Protein AF-A0A258IWK6-F1 (afdb_monomer)

Foldseek 3Di:
DDDDDDDDDDDDDDPPPPDDDPPVVVVVLVCLQPDQLLVQLVQLCPDPLLVVLLVVLCVVLVFDSLLLSLLLSVLQRNQDACDLVNSVVLCVQCVCLCVPPLVVLVVLLVQLCPDDPPPDDPVSVVVSVVSVVSNVVSSSVSSVSSSVSSVPDPDHHDPDQSLVRSLNSNQSSSCVSRVHGDDPSNSVSSVVSSPSSDDPVSDDPDDPDDPDPDDPDDD

Structure (mmCIF, N/CA/C/O backbone):
data_AF-A0A258IWK6-F1
#
_entry.id   AF-A0A258IWK6-F1
#
loop_
_atom_site.group_PDB
_atom_site.id
_atom_site.type_symbol
_atom_site.label_atom_id
_atom_site.label_alt_id
_atom_site.label_comp_id
_atom_site.label_asym_id
_atom_site.label_entity_id
_atom_site.label_seq_id
_atom_site.pdbx_PDB_ins_code
_atom_site.Cartn_x
_atom_site.Cartn_y
_atom_site.Cartn_z
_atom_site.occupancy
_atom_site.B_iso_or_equiv
_atom_site.auth_seq_id
_atom_site.auth_comp_id
_atom_site.auth_asym_id
_atom_site.auth_atom_id
_atom_site.pdbx_PDB_model_num
ATOM 1 N N . MET A 1 1 ? -6.293 -49.452 63.441 1.00 37.41 1 MET A N 1
ATOM 2 C CA . MET A 1 1 ? -5.459 -48.693 62.481 1.00 37.41 1 MET A CA 1
ATOM 3 C C . MET A 1 1 ? -5.580 -49.404 61.133 1.00 37.41 1 MET A C 1
ATOM 5 O O . MET A 1 1 ? -5.479 -50.625 61.144 1.00 37.41 1 MET A O 1
ATOM 9 N N . PRO A 1 2 ? -5.986 -48.706 60.057 1.00 45.53 2 PRO A N 1
ATOM 10 C CA . PRO A 1 2 ? -6.929 -49.190 59.031 1.00 45.53 2 PRO A CA 1
ATOM 11 C C . PRO A 1 2 ? -6.222 -49.933 57.879 1.00 45.53 2 PRO A C 1
ATOM 13 O O . PRO A 1 2 ? -5.057 -49.673 57.617 1.00 45.53 2 PRO A O 1
ATOM 16 N N . CYS A 1 3 ? -6.789 -51.001 57.305 1.00 32.44 3 CYS A N 1
ATOM 17 C CA . CYS A 1 3 ? -7.945 -51.113 56.390 1.00 32.44 3 CYS A CA 1
ATOM 18 C C . CYS A 1 3 ? -7.519 -50.957 54.911 1.00 32.44 3 CYS A C 1
ATOM 20 O O . CYS A 1 3 ? -7.221 -49.861 54.446 1.00 32.44 3 CYS A O 1
ATOM 22 N N . SER A 1 4 ? -7.439 -52.105 54.222 1.00 44.09 4 SER A N 1
ATOM 23 C CA . SER A 1 4 ? -7.062 -52.262 52.812 1.00 44.09 4 SER A CA 1
ATOM 24 C C . SER A 1 4 ? -8.206 -51.916 51.865 1.00 44.09 4 SER A C 1
ATOM 26 O O . SER A 1 4 ? -9.379 -52.128 52.160 1.00 44.09 4 SER A O 1
ATOM 28 N N . MET A 1 5 ? -7.800 -51.406 50.708 1.00 38.44 5 MET A N 1
ATOM 29 C CA . MET A 1 5 ? -8.621 -50.928 49.608 1.00 38.44 5 MET A CA 1
ATOM 30 C C . MET A 1 5 ? -9.458 -52.020 48.938 1.00 38.44 5 MET A C 1
ATOM 32 O O . MET A 1 5 ? -8.930 -53.074 48.609 1.00 38.44 5 MET A O 1
ATOM 36 N N . CYS A 1 6 ? -10.709 -51.681 48.623 1.00 40.03 6 CYS A N 1
ATOM 37 C CA . CYS A 1 6 ? -11.396 -52.046 47.381 1.00 40.03 6 CYS A CA 1
ATOM 38 C C . CYS A 1 6 ? -12.452 -50.963 47.115 1.00 40.03 6 CYS A C 1
ATOM 40 O O . CYS A 1 6 ? -13.532 -50.962 47.703 1.00 40.03 6 CYS A O 1
ATOM 42 N N . GLY A 1 7 ? -12.085 -49.981 46.290 1.00 38.03 7 GLY A N 1
ATOM 43 C CA . GLY A 1 7 ? -12.960 -48.895 45.869 1.00 38.03 7 GLY A CA 1
ATOM 44 C C . GLY A 1 7 ? -13.923 -49.352 44.778 1.00 38.03 7 GLY A C 1
ATOM 45 O O . GLY A 1 7 ? -13.497 -49.767 43.705 1.00 38.03 7 GLY A O 1
ATOM 46 N N . ASN A 1 8 ? -15.219 -49.220 45.056 1.00 42.44 8 ASN A N 1
ATOM 47 C CA . ASN A 1 8 ? -16.266 -49.107 44.049 1.00 42.44 8 ASN A CA 1
ATOM 48 C C . ASN A 1 8 ? -16.417 -47.619 43.704 1.00 42.44 8 ASN A C 1
ATOM 50 O O . ASN A 1 8 ? -16.732 -46.814 44.578 1.00 42.44 8 ASN A O 1
ATOM 54 N N . GLY A 1 9 ? -16.218 -47.258 42.439 1.00 37.56 9 GLY A N 1
ATOM 55 C CA . GLY A 1 9 ? -16.444 -45.906 41.936 1.00 37.56 9 GLY A CA 1
ATOM 56 C C . GLY A 1 9 ? -16.750 -45.958 40.448 1.00 37.56 9 GLY A C 1
ATOM 57 O O . GLY A 1 9 ? -15.843 -46.014 39.626 1.00 37.56 9 GLY A O 1
ATOM 58 N N . ALA A 1 10 ? -18.037 -45.997 40.116 1.00 40.84 10 ALA A N 1
ATOM 59 C CA . ALA A 1 10 ? -18.534 -45.924 38.752 1.00 40.84 10 ALA A CA 1
ATOM 60 C C . ALA A 1 10 ? -18.184 -44.564 38.120 1.00 40.84 10 ALA A C 1
ATOM 62 O O . ALA A 1 10 ? -18.496 -43.517 38.686 1.00 40.84 10 ALA A O 1
ATOM 63 N N . SER A 1 11 ? -17.564 -44.572 36.938 1.00 41.97 11 SER A N 1
ATOM 64 C CA . SER A 1 11 ? -17.470 -43.388 36.075 1.00 41.97 11 SER A CA 1
ATOM 65 C C . SER A 1 11 ? -18.799 -43.165 35.341 1.00 41.97 11 SER A C 1
ATOM 67 O O . SER A 1 11 ? -19.357 -44.133 34.819 1.00 41.97 11 SER A O 1
ATOM 69 N N . PRO A 1 12 ? -19.313 -41.926 35.238 1.00 44.84 12 PRO A N 1
ATOM 70 C CA . PRO A 1 12 ? -20.426 -41.630 34.344 1.00 44.84 12 PRO A CA 1
ATOM 71 C C . PRO A 1 12 ? -19.923 -41.506 32.892 1.00 44.84 12 PRO A C 1
ATOM 73 O O . PRO A 1 12 ? -18.757 -41.160 32.674 1.00 44.84 12 PRO A O 1
ATOM 76 N N . PRO A 1 13 ? -20.772 -41.760 31.879 1.00 43.03 13 PRO A N 1
ATOM 77 C CA . PRO A 1 13 ? -20.393 -41.559 30.490 1.00 43.03 13 PRO A CA 1
ATOM 78 C C . PRO A 1 13 ? -20.306 -40.056 30.209 1.00 43.03 13 PRO A C 1
ATOM 80 O O . PRO A 1 13 ? -21.276 -39.314 30.374 1.00 43.03 13 PRO A O 1
ATOM 83 N N . GLY A 1 14 ? -19.125 -39.604 29.790 1.00 38.16 14 GLY A N 1
ATOM 84 C CA . GLY A 1 14 ? -18.927 -38.260 29.269 1.00 38.16 14 GLY A CA 1
ATOM 85 C C . GLY A 1 14 ? -19.754 -38.074 28.001 1.00 38.16 14 GLY A C 1
ATOM 86 O O . GLY A 1 14 ? -19.449 -38.654 26.961 1.00 38.16 14 GLY A O 1
ATOM 87 N N . LEU A 1 15 ? -20.802 -37.258 28.090 1.00 38.75 15 LEU A N 1
ATOM 88 C CA . LEU A 1 15 ? -21.478 -36.680 26.935 1.00 38.75 15 LEU A CA 1
ATOM 89 C C . LEU A 1 15 ? -20.470 -35.788 26.202 1.00 38.75 15 LEU A C 1
ATOM 91 O O . LEU A 1 15 ? -20.265 -34.629 26.556 1.00 38.75 15 LEU A O 1
ATOM 95 N N . CYS A 1 16 ? -19.818 -36.347 25.183 1.00 34.06 16 CYS A N 1
ATOM 96 C CA . CYS A 1 16 ? -19.122 -35.574 24.165 1.00 34.06 16 CYS A CA 1
ATOM 97 C C . CYS A 1 16 ? -20.191 -34.853 23.336 1.00 34.06 16 CYS A C 1
ATOM 99 O O . CYS A 1 16 ? -20.668 -35.359 22.323 1.00 34.06 16 CYS A O 1
ATOM 101 N N . ALA A 1 17 ? -20.636 -33.696 23.825 1.00 35.69 17 ALA A N 1
ATOM 102 C CA . ALA A 1 17 ? -21.411 -32.767 23.026 1.00 35.69 17 ALA A CA 1
ATOM 103 C C . ALA A 1 17 ? -20.454 -32.145 22.004 1.00 35.69 17 ALA A C 1
ATOM 105 O O . ALA A 1 17 ? -19.758 -31.170 22.289 1.00 35.69 17 ALA A O 1
ATOM 106 N N . THR A 1 18 ? -20.379 -32.737 20.815 1.00 44.19 18 THR A N 1
ATOM 107 C CA . THR A 1 18 ? -19.851 -32.048 19.642 1.00 44.19 18 THR A CA 1
ATOM 108 C C . THR A 1 18 ? -20.738 -30.834 19.396 1.00 44.19 18 THR A C 1
ATOM 110 O O . THR A 1 18 ? -21.889 -30.964 18.981 1.00 44.19 18 THR A O 1
ATOM 113 N N . LEU A 1 19 ? -20.221 -29.639 19.703 1.00 41.91 19 LEU A N 1
ATOM 114 C CA . LEU A 1 19 ? -20.870 -28.408 19.272 1.00 41.91 19 LEU A CA 1
ATOM 115 C C . LEU A 1 19 ? -21.012 -28.447 17.742 1.00 41.91 19 LEU A C 1
ATOM 117 O O . LEU A 1 19 ? -20.063 -28.849 17.058 1.00 41.91 19 LEU A O 1
ATOM 121 N N . PRO A 1 20 ? -22.167 -28.036 17.192 1.00 46.00 20 PRO A N 1
ATOM 122 C CA . PRO A 1 20 ? -22.311 -27.903 15.753 1.00 46.00 20 PRO A CA 1
ATOM 123 C C . PRO A 1 20 ? -21.260 -26.911 15.232 1.00 46.00 20 PRO A C 1
ATOM 125 O O . PRO A 1 20 ? -20.973 -25.918 15.913 1.00 46.00 20 PRO A O 1
ATOM 128 N N . PRO A 1 21 ? -20.667 -27.162 14.050 1.00 46.66 21 PRO A N 1
ATOM 129 C CA . PRO A 1 21 ? -19.723 -26.224 13.465 1.00 46.66 21 PRO A CA 1
ATOM 130 C C . PRO A 1 21 ? -20.406 -24.857 13.313 1.00 46.66 21 PRO A C 1
ATOM 132 O O . PRO A 1 21 ? -21.595 -24.807 12.973 1.00 46.66 21 PRO A O 1
ATOM 135 N N . PRO A 1 22 ? -19.694 -23.749 13.581 1.00 45.72 22 PRO A N 1
ATOM 136 C CA . PRO A 1 22 ? -20.268 -22.424 13.424 1.00 45.72 22 PRO A CA 1
ATOM 137 C C . PRO A 1 22 ? -20.763 -22.230 11.980 1.00 45.72 22 PRO A C 1
ATOM 139 O O . PRO A 1 22 ? -20.197 -22.817 11.050 1.00 45.72 22 PRO A O 1
ATOM 142 N N . PRO A 1 23 ? -21.814 -21.417 11.771 1.00 50.19 23 PRO A N 1
ATOM 143 C CA . PRO A 1 23 ? -22.324 -21.128 10.435 1.00 50.19 23 PRO A CA 1
ATOM 144 C C . PRO A 1 23 ? -21.203 -20.586 9.537 1.00 50.19 23 PRO A C 1
ATOM 146 O O . PRO A 1 23 ? -20.326 -19.868 10.013 1.00 50.19 23 PRO A O 1
ATOM 149 N N . GLN A 1 24 ? -21.233 -20.915 8.241 1.00 47.66 24 GLN A N 1
ATOM 150 C CA . GLN A 1 24 ? -20.164 -20.587 7.282 1.00 47.66 24 GLN A CA 1
ATOM 151 C C . GLN A 1 24 ? -19.743 -19.112 7.315 1.00 47.66 24 GLN A C 1
ATOM 153 O O . GLN A 1 24 ? -18.550 -18.852 7.341 1.00 47.66 24 GLN A O 1
ATOM 158 N N . ALA A 1 25 ? -20.688 -18.177 7.458 1.00 39.03 25 ALA A N 1
ATOM 159 C CA . ALA A 1 25 ? -20.394 -16.749 7.595 1.00 39.03 25 ALA A CA 1
ATOM 160 C C . ALA A 1 25 ? -19.570 -16.413 8.857 1.00 39.03 25 ALA A C 1
ATOM 162 O O . ALA A 1 25 ? -18.658 -15.597 8.808 1.00 39.03 25 ALA A O 1
ATOM 163 N N . ALA A 1 26 ? -19.825 -17.080 9.989 1.00 36.22 26 ALA A N 1
ATOM 164 C CA . ALA A 1 26 ? -19.014 -16.923 11.198 1.00 36.22 26 ALA A CA 1
ATOM 165 C C . ALA A 1 26 ? -17.643 -17.606 11.059 1.00 36.22 26 ALA A C 1
ATOM 167 O O . ALA A 1 26 ? -16.665 -17.128 11.623 1.00 36.22 26 ALA A O 1
ATOM 168 N N . ALA A 1 27 ? -17.546 -18.695 10.291 1.00 35.25 27 ALA A N 1
ATOM 169 C CA . ALA A 1 27 ? -16.273 -19.337 9.969 1.00 35.25 27 ALA A CA 1
ATOM 170 C C . ALA A 1 27 ? -15.437 -18.523 8.958 1.00 35.25 27 ALA A C 1
ATOM 172 O O . ALA A 1 27 ? -14.213 -18.508 9.060 1.00 35.25 27 ALA A O 1
ATOM 173 N N . GLU A 1 28 ? -16.070 -17.821 8.018 1.00 44.38 28 GLU A N 1
ATOM 174 C CA . GLU A 1 28 ? -15.437 -16.882 7.081 1.00 44.38 28 GLU A CA 1
ATOM 175 C C . GLU A 1 28 ? -14.992 -15.600 7.793 1.00 44.38 28 GLU A C 1
ATOM 177 O O . GLU A 1 28 ? -13.828 -15.222 7.674 1.00 44.38 28 GLU A O 1
ATOM 182 N N . ALA A 1 29 ? -15.837 -15.021 8.651 1.00 43.06 29 ALA A N 1
ATOM 183 C CA . ALA A 1 29 ? -15.457 -13.909 9.523 1.00 43.06 29 ALA A CA 1
ATOM 184 C C . ALA A 1 29 ? -14.318 -14.289 10.494 1.00 43.06 29 ALA A C 1
ATOM 186 O O . ALA A 1 29 ? -13.398 -13.505 10.723 1.00 43.06 29 ALA A O 1
ATOM 187 N N . MET A 1 30 ? -14.321 -15.519 11.026 1.00 42.28 30 MET A N 1
ATOM 188 C CA . MET A 1 30 ? -13.249 -16.023 11.895 1.00 42.28 30 MET A CA 1
ATOM 189 C C . MET A 1 30 ? -11.959 -16.359 11.125 1.00 42.28 30 MET A C 1
ATOM 191 O O . MET A 1 30 ? -10.881 -16.283 11.707 1.00 42.28 30 MET A O 1
ATOM 195 N N . ARG A 1 31 ? -12.032 -16.657 9.817 1.00 48.34 31 ARG A N 1
ATOM 196 C CA . ARG A 1 31 ? -10.856 -16.775 8.930 1.00 48.34 31 ARG A CA 1
ATOM 197 C C . ARG A 1 31 ? -10.230 -15.419 8.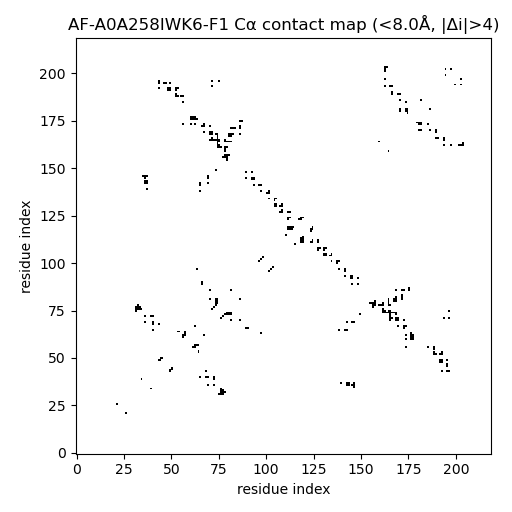602 1.00 48.34 31 ARG A C 1
ATOM 199 O O . ARG A 1 31 ? -9.012 -15.351 8.480 1.00 48.34 31 ARG A O 1
ATOM 206 N N . MET A 1 32 ? -11.027 -14.356 8.492 1.00 52.09 32 MET A N 1
ATOM 207 C CA . MET A 1 32 ? -10.517 -13.001 8.232 1.00 52.09 32 MET A CA 1
ATOM 208 C C . MET A 1 32 ? -9.777 -12.394 9.431 1.00 52.09 32 MET A C 1
ATOM 210 O O . MET A 1 32 ? -8.847 -11.615 9.237 1.00 52.09 32 MET A O 1
ATOM 214 N N . ASN A 1 33 ? -10.147 -12.782 10.655 1.00 55.72 33 ASN A N 1
ATOM 215 C CA . ASN A 1 33 ? -9.612 -12.194 11.887 1.00 55.72 33 ASN A CA 1
ATOM 216 C C . ASN A 1 33 ? -8.133 -12.525 12.178 1.00 55.72 33 ASN A C 1
ATOM 218 O O . ASN A 1 33 ? -7.522 -11.842 12.996 1.00 55.72 33 ASN A O 1
ATOM 222 N N . ASP A 1 34 ? -7.561 -13.548 11.533 1.00 62.69 34 ASP A N 1
ATOM 223 C CA . ASP A 1 34 ? -6.156 -13.957 11.728 1.00 62.69 34 ASP A CA 1
ATOM 224 C C . ASP A 1 34 ? -5.402 -14.155 10.397 1.00 62.69 34 ASP A C 1
ATOM 226 O O . ASP A 1 34 ? -4.280 -14.664 10.354 1.00 62.69 34 ASP A O 1
ATOM 230 N N . GLN A 1 35 ? -6.015 -13.752 9.277 1.00 79.56 35 GLN A N 1
ATOM 231 C CA . GLN A 1 35 ? -5.371 -13.818 7.970 1.00 79.56 35 GLN A CA 1
ATOM 232 C C . GLN A 1 35 ? -4.215 -12.804 7.910 1.00 79.56 35 GLN A C 1
ATOM 234 O O . GLN A 1 35 ? -4.448 -11.615 8.145 1.00 79.56 35 GLN A O 1
ATOM 239 N N . PRO A 1 36 ? -2.989 -13.225 7.542 1.00 90.56 36 PRO A N 1
ATOM 240 C CA . PRO A 1 36 ? -1.873 -12.306 7.337 1.00 90.56 36 PRO A CA 1
ATOM 241 C C . PRO A 1 36 ? -2.203 -11.241 6.287 1.00 90.56 36 PRO A C 1
ATOM 243 O O . PRO A 1 36 ? -2.793 -11.559 5.245 1.00 90.56 36 PRO A O 1
ATOM 246 N N . LEU A 1 37 ? -1.756 -10.005 6.515 1.00 95.06 37 LEU A N 1
ATOM 247 C CA . LEU A 1 37 ? -1.997 -8.863 5.630 1.00 95.06 37 LEU A CA 1
ATOM 248 C C . LEU A 1 37 ? -1.650 -9.177 4.176 1.00 95.06 37 LEU A C 1
ATOM 250 O O . LEU A 1 37 ? -2.421 -8.868 3.276 1.00 95.06 37 LEU A O 1
ATOM 254 N N . LYS A 1 38 ? -0.515 -9.838 3.937 1.00 94.88 38 LYS A N 1
ATOM 255 C CA . LYS A 1 38 ? -0.062 -10.214 2.593 1.00 94.88 38 LYS A CA 1
ATOM 256 C C . LYS A 1 38 ? -1.108 -11.029 1.829 1.00 94.88 38 LYS A C 1
ATOM 258 O O . LYS A 1 38 ? -1.392 -10.738 0.671 1.00 94.88 38 LYS A O 1
ATOM 263 N N . ALA A 1 39 ? -1.698 -12.035 2.475 1.00 92.81 39 ALA A N 1
ATOM 264 C CA . ALA A 1 39 ? -2.718 -12.870 1.850 1.00 92.81 39 ALA A CA 1
ATOM 265 C C . ALA A 1 39 ? -4.000 -12.069 1.585 1.00 92.81 39 ALA A C 1
ATOM 267 O O . ALA A 1 39 ? -4.605 -12.220 0.528 1.00 92.81 39 ALA A O 1
ATOM 268 N N . PHE A 1 40 ? -4.399 -11.211 2.530 1.00 94.25 40 PHE A N 1
ATOM 269 C CA . PHE A 1 40 ? -5.565 -10.340 2.368 1.00 94.25 40 PHE A CA 1
ATOM 270 C C . PHE A 1 40 ? -5.372 -9.349 1.213 1.00 94.25 40 PHE A C 1
ATOM 272 O O . PHE A 1 40 ? -6.246 -9.204 0.365 1.00 94.25 40 PHE A O 1
ATOM 279 N N . ALA A 1 41 ? -4.213 -8.695 1.156 1.00 95.62 41 ALA A N 1
ATOM 280 C CA . ALA A 1 41 ? -3.874 -7.702 0.148 1.00 95.62 41 ALA A CA 1
ATOM 281 C C . ALA A 1 41 ? -3.865 -8.305 -1.262 1.00 95.62 41 ALA A C 1
ATOM 283 O O . ALA A 1 41 ? -4.437 -7.715 -2.176 1.00 95.62 41 ALA A O 1
ATOM 284 N N . LEU A 1 42 ? -3.266 -9.491 -1.433 1.00 94.00 42 LEU A N 1
ATOM 285 C CA . LEU A 1 42 ? -3.240 -10.200 -2.715 1.00 94.00 42 LEU A CA 1
ATOM 286 C C . LEU A 1 42 ? -4.641 -10.598 -3.187 1.00 94.00 42 LEU A C 1
ATOM 288 O O . LEU A 1 42 ? -4.968 -10.400 -4.357 1.00 94.00 42 LEU A O 1
ATOM 292 N N . ASP A 1 43 ? -5.465 -11.129 -2.282 1.00 94.12 43 ASP A N 1
ATOM 293 C CA . ASP A 1 43 ? -6.846 -11.487 -2.596 1.00 94.12 43 ASP A CA 1
ATOM 294 C C . ASP A 1 43 ? -7.666 -10.248 -2.981 1.00 94.12 43 ASP A C 1
ATOM 296 O O . ASP A 1 43 ? -8.217 -10.195 -4.080 1.00 94.12 43 ASP A O 1
ATOM 300 N N . LEU A 1 44 ? -7.669 -9.212 -2.133 1.00 95.06 44 LEU A N 1
ATOM 301 C CA . LEU A 1 44 ? -8.406 -7.971 -2.368 1.00 95.06 44 LEU A CA 1
ATOM 302 C C . LEU A 1 44 ? -7.987 -7.305 -3.682 1.00 95.06 44 LEU A C 1
ATOM 304 O O . LEU A 1 44 ? -8.843 -6.926 -4.480 1.00 95.06 44 LEU A O 1
ATOM 308 N N . TYR A 1 45 ? -6.685 -7.196 -3.947 1.00 94.56 45 TYR A N 1
ATOM 309 C CA . TYR A 1 45 ? -6.179 -6.568 -5.168 1.00 94.56 45 TYR A CA 1
ATOM 310 C C . TYR A 1 45 ? -6.570 -7.335 -6.442 1.00 94.56 45 TYR A C 1
ATOM 312 O O . TYR A 1 45 ? -6.737 -6.728 -7.503 1.00 94.56 45 TYR A O 1
ATOM 320 N N . GLY A 1 46 ? -6.759 -8.655 -6.334 1.00 93.44 46 GLY A N 1
ATOM 321 C CA . GLY A 1 46 ? -7.250 -9.513 -7.413 1.00 93.44 46 GLY A CA 1
ATOM 322 C C . GLY A 1 46 ? -8.748 -9.372 -7.708 1.00 93.44 46 GLY A C 1
ATOM 323 O O . GLY A 1 46 ? -9.205 -9.840 -8.754 1.00 93.44 46 GLY A O 1
ATOM 324 N N . ARG A 1 47 ? -9.527 -8.722 -6.831 1.00 94.81 47 ARG A N 1
ATOM 325 C CA . ARG A 1 47 ? -10.975 -8.543 -7.020 1.00 94.81 47 ARG A CA 1
ATOM 326 C C . ARG A 1 47 ? -11.275 -7.491 -8.094 1.00 94.81 47 ARG A C 1
ATOM 328 O O . ARG A 1 47 ? -10.525 -6.540 -8.330 1.00 94.81 47 ARG A O 1
ATOM 335 N N . ALA A 1 48 ? -12.411 -7.668 -8.768 1.00 93.81 48 ALA A N 1
ATOM 336 C CA . ALA A 1 48 ? -12.806 -6.839 -9.902 1.00 93.81 48 ALA A CA 1
ATOM 337 C C . ALA A 1 48 ? -12.863 -5.345 -9.533 1.00 93.81 48 ALA A C 1
ATOM 339 O O . ALA A 1 48 ? -13.504 -4.948 -8.566 1.00 93.81 48 ALA A O 1
ATOM 340 N N . GLY A 1 49 ? -12.193 -4.508 -10.329 1.00 95.94 49 GLY A N 1
ATOM 341 C CA . GLY A 1 49 ? -12.195 -3.050 -10.170 1.00 95.94 49 GLY A CA 1
ATOM 342 C C . GLY A 1 49 ? -11.249 -2.492 -9.098 1.00 95.94 49 GLY A C 1
ATOM 343 O O . GLY A 1 49 ? -10.951 -1.298 -9.159 1.00 95.94 49 GLY A O 1
ATOM 344 N N . VAL A 1 50 ? -10.713 -3.323 -8.193 1.00 97.50 50 VAL A N 1
ATOM 345 C CA . VAL A 1 50 ? -9.822 -2.874 -7.106 1.00 97.50 50 VAL A CA 1
ATOM 346 C C . VAL A 1 50 ? -8.516 -2.311 -7.655 1.00 97.50 50 VAL A C 1
ATOM 348 O O . VAL A 1 50 ? -8.192 -1.158 -7.381 1.00 97.50 50 VAL A O 1
ATOM 351 N N . ALA A 1 51 ? -7.797 -3.063 -8.494 1.00 96.25 51 ALA A N 1
ATOM 352 C CA . ALA A 1 51 ? -6.532 -2.593 -9.062 1.00 96.25 51 ALA A CA 1
ATOM 353 C C . ALA A 1 51 ? -6.665 -1.250 -9.826 1.00 96.25 51 ALA A C 1
ATOM 355 O O . ALA A 1 51 ? -5.901 -0.328 -9.535 1.00 96.25 51 ALA A O 1
ATOM 356 N N . PRO A 1 52 ? -7.649 -1.053 -10.733 1.00 97.50 52 PRO A N 1
ATOM 357 C CA . PRO A 1 52 ? -7.896 0.256 -11.344 1.00 97.50 52 PRO A CA 1
ATOM 358 C C . PRO A 1 52 ? -8.202 1.383 -10.347 1.00 97.50 52 PRO A C 1
ATOM 360 O O . PRO A 1 52 ? -7.759 2.508 -10.565 1.00 97.50 52 PRO A O 1
ATOM 363 N N . ALA A 1 53 ? -8.956 1.112 -9.277 1.00 98.00 53 ALA A N 1
ATOM 364 C CA . ALA A 1 53 ? -9.260 2.108 -8.248 1.00 98.00 53 ALA A CA 1
ATOM 365 C C . ALA A 1 53 ? -8.005 2.501 -7.451 1.00 98.00 53 ALA A C 1
ATOM 367 O O . ALA A 1 53 ? -7.733 3.690 -7.286 1.00 98.00 53 ALA A O 1
ATOM 368 N N . CYS A 1 54 ? -7.187 1.523 -7.049 1.00 97.56 54 CYS A N 1
ATOM 369 C CA . CYS A 1 54 ? -5.896 1.764 -6.402 1.00 97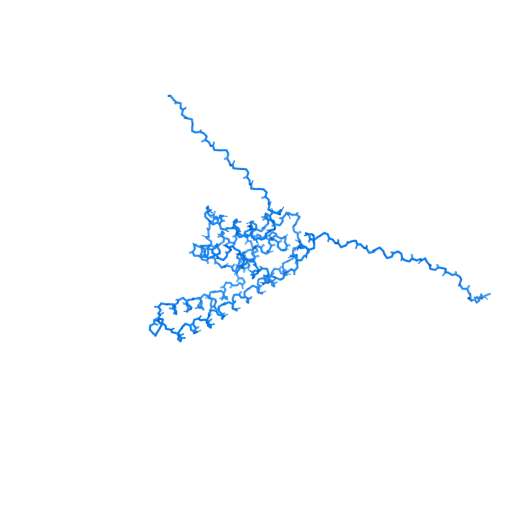.56 54 CYS A CA 1
ATOM 370 C C . CYS A 1 54 ? -4.965 2.609 -7.282 1.00 97.56 54 CYS A C 1
ATOM 372 O O . CYS A 1 54 ? -4.328 3.535 -6.785 1.00 97.56 54 CYS A O 1
ATOM 374 N N . LEU A 1 55 ? -4.912 2.326 -8.589 1.00 95.25 55 LEU A N 1
ATOM 375 C CA . LEU A 1 55 ? -4.102 3.099 -9.533 1.00 95.25 55 LEU A CA 1
ATOM 376 C C . LEU A 1 55 ? -4.580 4.549 -9.652 1.00 95.25 55 LEU A C 1
ATOM 378 O O . LEU A 1 55 ? -3.750 5.451 -9.597 1.00 95.25 55 LEU A O 1
ATOM 382 N N . ARG A 1 56 ? -5.895 4.794 -9.750 1.00 97.25 56 ARG A N 1
ATOM 383 C CA . ARG A 1 56 ? -6.438 6.165 -9.779 1.00 97.25 56 ARG A CA 1
ATOM 384 C C . ARG A 1 56 ? -6.092 6.946 -8.515 1.00 97.25 56 ARG A C 1
ATOM 386 O O . ARG A 1 56 ? -5.672 8.098 -8.613 1.00 97.25 56 ARG A O 1
ATOM 393 N N . LEU A 1 57 ? -6.239 6.320 -7.345 1.00 97.44 57 LEU A N 1
ATOM 394 C CA . LEU A 1 57 ? -5.857 6.927 -6.069 1.00 97.44 57 LEU A CA 1
ATOM 395 C C . LEU A 1 57 ? -4.357 7.250 -6.052 1.00 97.44 57 LEU A C 1
ATOM 397 O O . LEU A 1 57 ? -3.988 8.395 -5.811 1.00 97.44 57 LEU A O 1
ATOM 401 N N . GLN A 1 58 ? -3.501 6.284 -6.398 1.00 94.25 58 GLN A N 1
ATOM 402 C CA . GLN A 1 58 ? -2.050 6.481 -6.464 1.00 94.25 58 GLN A CA 1
ATOM 403 C C . GLN A 1 58 ? -1.652 7.611 -7.423 1.00 94.25 58 GLN A C 1
ATOM 405 O O . GLN A 1 58 ? -0.811 8.436 -7.080 1.00 94.25 58 GLN A O 1
ATOM 410 N N . GLU A 1 59 ? -2.223 7.663 -8.625 1.00 94.50 59 GLU A N 1
ATOM 411 C CA . GLU A 1 59 ? -1.885 8.690 -9.618 1.00 94.50 59 GLU A CA 1
ATOM 412 C C . GLU A 1 59 ? -2.291 10.094 -9.164 1.00 94.50 59 GLU A C 1
ATOM 414 O O . GLU A 1 59 ? -1.596 11.064 -9.467 1.00 94.50 59 GLU A O 1
ATOM 419 N N . LYS A 1 60 ? -3.394 10.203 -8.420 1.00 95.44 60 LYS A N 1
ATOM 420 C CA . LYS A 1 60 ? -3.942 11.484 -7.975 1.00 95.44 60 LYS A CA 1
ATOM 421 C C . LYS A 1 60 ? -3.297 12.020 -6.698 1.00 95.44 60 LYS A C 1
ATOM 423 O O . LYS A 1 60 ? -3.174 13.235 -6.557 1.00 95.44 60 LYS A O 1
ATOM 428 N N . THR A 1 61 ? -2.915 11.143 -5.771 1.00 93.44 61 THR A N 1
ATOM 429 C CA . THR A 1 61 ? -2.445 11.539 -4.429 1.00 93.44 61 THR A CA 1
ATOM 430 C C . THR A 1 61 ? -1.025 11.081 -4.110 1.00 93.44 61 THR A C 1
ATOM 432 O O . THR A 1 61 ? -0.555 11.320 -3.005 1.00 93.44 61 THR A O 1
ATOM 435 N N . ALA A 1 62 ? -0.339 10.409 -5.042 1.00 89.38 62 ALA A N 1
ATOM 436 C CA . ALA A 1 62 ? 0.942 9.734 -4.802 1.00 89.38 62 ALA A CA 1
ATOM 437 C C . ALA A 1 62 ? 0.896 8.683 -3.671 1.00 89.38 62 ALA A C 1
ATOM 439 O O . ALA A 1 62 ? 1.934 8.277 -3.153 1.00 89.38 62 ALA A O 1
ATOM 440 N N . LEU A 1 63 ? -0.304 8.211 -3.316 1.00 93.81 63 LEU A N 1
ATOM 441 C CA . LEU A 1 63 ? -0.535 7.220 -2.271 1.00 93.81 63 LEU A CA 1
ATOM 442 C C . LEU A 1 63 ? 0.265 5.927 -2.497 1.00 93.81 63 LEU A C 1
ATOM 444 O O . LEU A 1 63 ? 0.249 5.337 -3.585 1.00 93.81 63 LEU A O 1
ATOM 448 N N . ASN A 1 64 ? 0.872 5.423 -1.420 1.00 96.12 64 ASN A N 1
ATOM 449 C CA . ASN A 1 64 ? 1.364 4.052 -1.371 1.00 96.12 64 ASN A CA 1
ATOM 450 C C . ASN A 1 64 ? 0.172 3.078 -1.273 1.00 96.12 64 ASN A C 1
ATOM 452 O O . ASN A 1 64 ? -0.536 3.032 -0.266 1.00 96.12 64 ASN A O 1
ATOM 456 N N . VAL A 1 65 ? -0.033 2.272 -2.318 1.00 96.81 65 VAL A N 1
ATOM 457 C CA . VAL A 1 65 ? -1.121 1.282 -2.388 1.00 96.81 65 VAL A CA 1
ATOM 458 C C . VAL A 1 65 ? -1.033 0.260 -1.249 1.00 96.81 65 VAL A C 1
ATOM 460 O O . VAL A 1 65 ? -2.072 -0.153 -0.739 1.00 96.81 65 VAL A O 1
ATOM 463 N N . ASN A 1 66 ? 0.166 -0.092 -0.778 1.00 98.19 66 ASN A N 1
ATOM 464 C CA . ASN A 1 66 ? 0.320 -1.010 0.351 1.00 98.19 66 ASN A CA 1
ATOM 465 C C . ASN A 1 66 ? -0.253 -0.440 1.653 1.00 98.19 66 ASN A C 1
ATOM 467 O O . ASN A 1 66 ? -0.886 -1.181 2.401 1.00 98.19 66 ASN A O 1
ATOM 471 N N . LEU A 1 67 ? -0.127 0.871 1.895 1.00 98.38 67 LEU A N 1
ATOM 472 C CA . LEU A 1 67 ? -0.764 1.525 3.046 1.00 98.38 67 LEU A CA 1
ATOM 473 C C . LEU A 1 67 ? -2.292 1.539 2.919 1.00 98.38 67 LEU A C 1
ATOM 475 O O . LEU A 1 67 ? -2.998 1.371 3.914 1.00 98.38 67 LEU A O 1
ATOM 479 N N . LEU A 1 68 ? -2.819 1.682 1.699 1.00 98.38 68 LEU A N 1
ATOM 480 C CA . LEU A 1 68 ? -4.259 1.588 1.458 1.00 98.38 68 LEU A CA 1
ATOM 481 C C . LEU A 1 68 ? -4.785 0.180 1.765 1.00 98.38 68 LEU A C 1
ATOM 483 O O . LEU A 1 68 ? -5.762 0.037 2.500 1.00 98.38 68 LEU A O 1
ATOM 487 N N . LEU A 1 69 ? -4.122 -0.859 1.252 1.00 98.06 69 LEU A N 1
ATOM 488 C CA . LEU A 1 69 ? -4.498 -2.255 1.500 1.00 98.06 69 LEU A CA 1
ATOM 489 C C . LEU A 1 69 ? -4.331 -2.631 2.980 1.00 98.06 69 LEU A C 1
A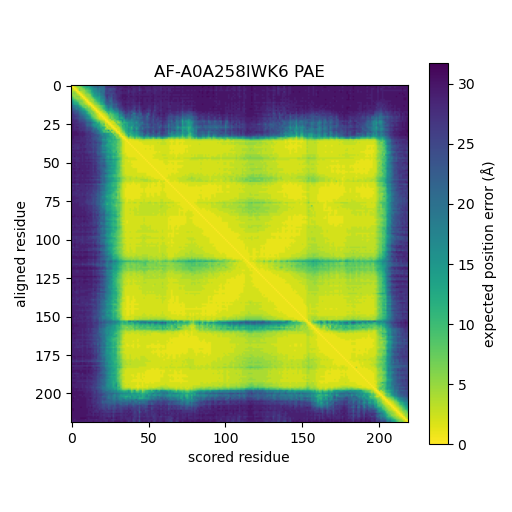TOM 491 O O . LEU A 1 69 ? -5.200 -3.296 3.544 1.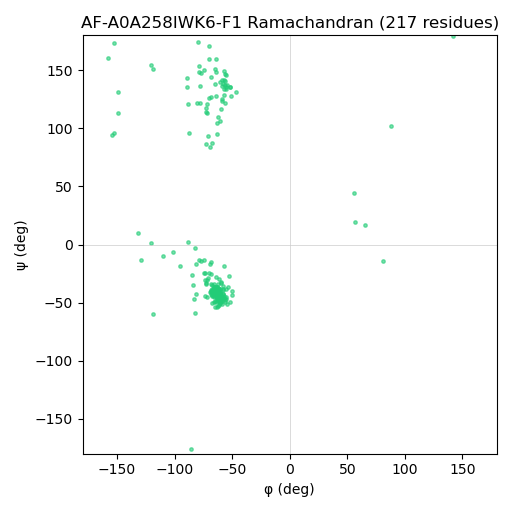00 98.06 69 LEU A O 1
ATOM 495 N N . PHE A 1 70 ? -3.274 -2.134 3.627 1.00 98.38 70 PHE A N 1
ATOM 496 C CA . PHE A 1 70 ? -3.083 -2.221 5.072 1.00 98.38 70 PHE A CA 1
ATOM 497 C C . PHE A 1 70 ? -4.260 -1.624 5.842 1.00 98.38 70 PHE A C 1
ATOM 499 O O . PHE A 1 70 ? -4.798 -2.285 6.723 1.00 98.38 70 PHE A O 1
ATOM 506 N N . SER A 1 71 ? -4.703 -0.413 5.498 1.00 97.94 71 SER A N 1
ATOM 507 C CA . SER A 1 71 ? -5.816 0.241 6.198 1.00 97.94 71 SER A CA 1
ATOM 508 C C . SER A 1 71 ? -7.138 -0.521 6.057 1.00 97.94 71 SER A C 1
ATOM 510 O O . SER A 1 71 ? -7.876 -0.669 7.035 1.00 97.94 71 SER A O 1
ATOM 512 N N . ALA A 1 72 ? -7.397 -1.088 4.873 1.00 97.25 72 ALA A N 1
ATOM 513 C CA . ALA A 1 72 ? -8.549 -1.948 4.637 1.00 97.25 72 ALA A CA 1
ATOM 514 C C . ALA A 1 72 ? -8.485 -3.206 5.517 1.00 97.25 72 ALA A C 1
ATOM 516 O O . ALA A 1 72 ? -9.457 -3.522 6.199 1.00 97.25 72 ALA A O 1
ATOM 517 N N . TRP A 1 73 ? -7.335 -3.883 5.566 1.00 96.19 73 TRP A N 1
ATOM 518 C CA . TRP A 1 73 ? -7.118 -5.051 6.426 1.00 96.19 73 TRP A CA 1
ATOM 519 C C . TRP A 1 73 ? -7.194 -4.717 7.922 1.00 96.19 73 TRP A C 1
ATOM 521 O O . TRP A 1 73 ? -7.761 -5.480 8.700 1.00 96.19 73 TRP A O 1
ATOM 531 N N . PHE A 1 74 ? -6.672 -3.565 8.341 1.00 95.69 74 PHE A N 1
ATOM 532 C CA . PHE A 1 74 ? -6.665 -3.145 9.741 1.00 95.69 74 PHE A CA 1
ATOM 533 C C . PHE A 1 74 ? -8.091 -2.959 10.281 1.00 95.69 74 PHE A C 1
ATOM 535 O O . PHE A 1 74 ? -8.415 -3.410 11.382 1.00 95.69 74 PHE A O 1
ATOM 542 N N . GLY A 1 75 ? -8.970 -2.352 9.480 1.00 94.69 75 GLY A N 1
ATOM 543 C CA . GLY A 1 75 ? -10.376 -2.180 9.838 1.00 94.69 75 GLY A CA 1
ATOM 544 C C . GLY A 1 75 ? -11.242 -3.419 9.591 1.00 94.69 75 GLY A C 1
ATOM 545 O O . GLY A 1 75 ? -12.056 -3.766 10.443 1.00 94.69 75 GLY A O 1
ATOM 546 N N . ALA A 1 76 ? -11.069 -4.104 8.456 1.00 92.38 76 ALA A N 1
ATOM 547 C CA . ALA A 1 76 ? -11.915 -5.236 8.069 1.00 92.38 76 ALA A CA 1
ATOM 548 C C . ALA A 1 76 ? -11.469 -6.556 8.713 1.00 92.38 76 ALA A C 1
ATOM 5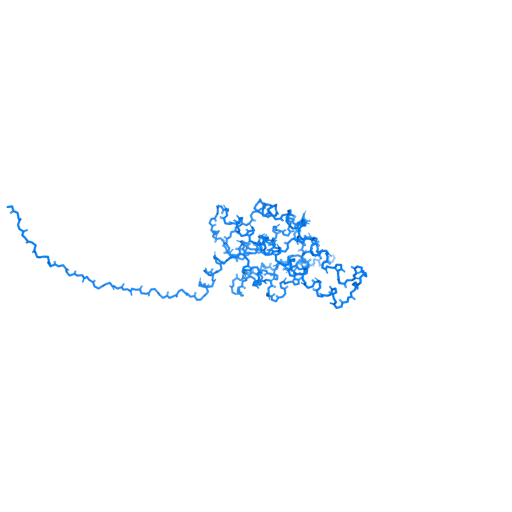50 O O . ALA A 1 76 ? -12.296 -7.288 9.247 1.00 92.38 76 ALA A O 1
ATOM 551 N N . GLY A 1 77 ? -10.167 -6.847 8.660 1.00 88.56 77 GLY A N 1
ATOM 552 C CA . GLY A 1 77 ? -9.560 -8.077 9.168 1.00 88.56 77 GLY A CA 1
ATOM 553 C C . GLY A 1 77 ? -9.307 -8.014 10.669 1.00 88.56 77 GLY A C 1
ATOM 554 O O . GLY A 1 77 ? -9.868 -8.800 11.418 1.00 88.56 77 GLY A O 1
ATOM 555 N N . LEU A 1 78 ? -8.523 -7.041 11.145 1.00 90.62 78 LEU A N 1
ATOM 556 C CA . LEU A 1 78 ? -8.228 -6.946 12.584 1.00 90.62 78 LEU A CA 1
ATOM 557 C C . LEU A 1 78 ? -9.376 -6.354 13.412 1.00 90.62 78 LEU A C 1
ATOM 559 O O . LEU A 1 78 ? -9.355 -6.449 14.641 1.00 90.62 78 LEU A O 1
ATOM 563 N N . ARG A 1 79 ? -10.365 -5.726 12.762 1.00 92.31 79 ARG A N 1
ATOM 564 C CA . ARG A 1 79 ? -11.459 -4.989 13.411 1.00 92.31 79 ARG A CA 1
ATOM 565 C C . ARG A 1 79 ? -10.959 -3.896 14.345 1.00 92.31 79 ARG A C 1
ATOM 567 O O . ARG A 1 79 ? -11.455 -3.753 15.458 1.00 92.31 79 ARG A O 1
ATOM 574 N N . ARG A 1 80 ? -9.966 -3.118 13.920 1.00 93.38 80 ARG A N 1
ATOM 575 C CA . ARG A 1 80 ? -9.350 -2.073 14.747 1.00 93.38 80 ARG A CA 1
ATOM 576 C C . ARG A 1 80 ? -9.528 -0.697 14.128 1.00 93.38 80 ARG A C 1
ATOM 578 O O . ARG A 1 80 ? -9.620 -0.544 12.915 1.00 93.38 80 ARG A O 1
ATOM 585 N N . GLU A 1 81 ? -9.569 0.310 14.989 1.00 94.75 81 GLU A N 1
ATOM 586 C CA . GLU A 1 81 ? -9.590 1.706 14.569 1.00 94.75 81 GLU A CA 1
ATOM 587 C C . GLU A 1 81 ? -8.173 2.164 14.225 1.00 94.75 81 GLU A C 1
ATOM 589 O O . GLU A 1 81 ? -7.267 2.096 15.060 1.00 94.75 81 GLU A O 1
ATOM 594 N N . LEU A 1 82 ? -7.982 2.621 12.989 1.00 96.00 82 LEU A N 1
ATOM 595 C CA . LEU A 1 82 ? -6.727 3.212 12.549 1.00 96.00 82 LEU A CA 1
ATOM 596 C C . LEU A 1 82 ? -6.753 4.710 12.863 1.00 96.00 82 LEU A C 1
ATOM 598 O O . LEU A 1 82 ? -7.302 5.495 12.095 1.00 96.00 82 LEU A O 1
ATOM 602 N N . SER A 1 83 ? -6.185 5.105 14.003 1.00 95.75 83 SER A N 1
ATOM 603 C CA . SER A 1 83 ? -6.073 6.526 14.344 1.00 95.75 83 SER A CA 1
ATOM 604 C C . SER A 1 83 ? -5.056 7.241 13.438 1.00 95.75 83 SER A C 1
ATOM 606 O O . SER A 1 83 ? -4.146 6.586 12.914 1.00 95.75 83 SER A O 1
ATOM 608 N N . PRO A 1 84 ? -5.119 8.582 13.316 1.00 96.31 84 PRO A N 1
ATOM 609 C CA . PRO A 1 84 ? -4.137 9.356 12.551 1.00 96.31 84 PRO A CA 1
ATOM 610 C C . PRO A 1 84 ? -2.687 9.086 12.976 1.00 96.31 84 PRO A C 1
ATOM 612 O O . PRO A 1 84 ? -1.784 9.013 12.147 1.00 96.31 84 PRO A O 1
ATOM 615 N N . GLN A 1 85 ? -2.450 8.880 14.277 1.00 96.94 85 GLN A N 1
ATOM 616 C CA . GLN A 1 85 ? -1.119 8.582 14.813 1.00 96.94 85 GLN A CA 1
ATOM 617 C C . GLN A 1 85 ? -0.629 7.197 14.381 1.00 96.94 85 GLN A C 1
ATOM 619 O O . GLN A 1 85 ? 0.545 7.044 14.050 1.00 96.94 85 GLN A O 1
ATOM 624 N N . ILE A 1 86 ? -1.515 6.193 14.358 1.00 97.50 86 ILE A N 1
ATOM 625 C CA . ILE A 1 86 ? -1.161 4.849 13.883 1.00 97.50 86 ILE A CA 1
ATOM 626 C C . ILE A 1 86 ? -0.924 4.872 12.370 1.00 97.50 86 ILE A C 1
ATOM 628 O O . ILE A 1 86 ? 0.036 4.260 11.908 1.00 97.50 86 ILE A O 1
ATOM 632 N N . ALA A 1 87 ? -1.751 5.591 11.604 1.00 97.69 87 ALA A N 1
ATOM 633 C CA . ALA A 1 87 ? -1.575 5.742 10.160 1.00 97.69 87 ALA A CA 1
ATOM 634 C C . ALA A 1 87 ? -0.231 6.409 9.817 1.00 97.69 87 ALA A C 1
ATOM 636 O O . ALA A 1 87 ? 0.511 5.896 8.979 1.00 97.69 87 ALA A O 1
ATOM 637 N N . ALA A 1 88 ? 0.122 7.494 10.513 1.00 97.75 88 ALA A N 1
ATOM 638 C CA . ALA A 1 88 ? 1.406 8.170 10.341 1.00 97.75 88 ALA A CA 1
ATOM 639 C C . ALA A 1 88 ? 2.596 7.266 10.705 1.00 97.75 88 ALA A C 1
ATOM 641 O O . ALA A 1 88 ? 3.559 7.193 9.946 1.00 97.75 88 ALA A O 1
ATOM 642 N N . ALA A 1 89 ? 2.512 6.522 11.813 1.00 98.12 89 ALA A N 1
ATOM 643 C CA . ALA A 1 89 ? 3.559 5.580 12.213 1.00 98.12 89 ALA A CA 1
ATOM 644 C C . ALA A 1 89 ? 3.709 4.408 11.221 1.00 98.12 89 ALA A C 1
ATOM 646 O O . ALA A 1 89 ? 4.827 3.983 10.929 1.00 98.12 89 ALA A O 1
ATOM 647 N N . ALA A 1 90 ? 2.599 3.907 10.667 1.00 98.19 90 ALA A N 1
ATOM 648 C CA . ALA A 1 90 ? 2.620 2.893 9.615 1.00 98.19 90 ALA A CA 1
ATOM 649 C C . ALA A 1 90 ? 3.299 3.422 8.344 1.00 98.19 90 ALA A C 1
ATOM 651 O O . ALA A 1 90 ? 4.118 2.718 7.756 1.00 98.19 90 ALA A O 1
ATOM 652 N N . GLN A 1 91 ? 3.002 4.663 7.941 1.00 98.00 91 GLN A N 1
ATOM 653 C CA . GLN A 1 91 ? 3.679 5.301 6.814 1.00 98.00 91 GLN A CA 1
ATOM 654 C C . GLN A 1 91 ? 5.179 5.453 7.084 1.00 98.00 91 GLN A C 1
ATOM 656 O O . GLN A 1 91 ? 5.983 4.990 6.279 1.00 98.00 91 GLN A O 1
ATOM 661 N N . GLU A 1 92 ? 5.559 6.029 8.226 1.00 98.06 92 GLU A N 1
ATOM 662 C 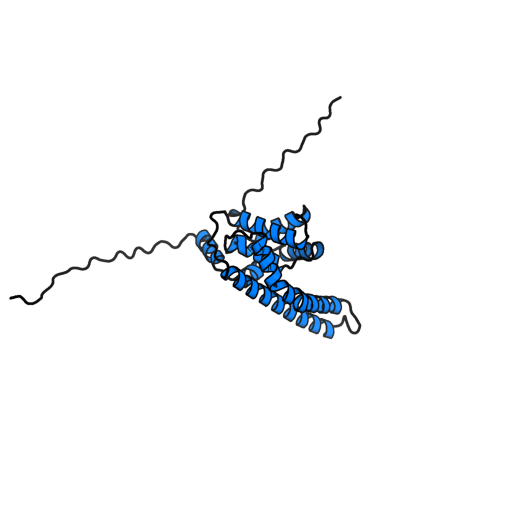CA . GLU A 1 92 ? 6.962 6.233 8.606 1.00 98.06 92 GLU A CA 1
ATOM 663 C C . GLU A 1 92 ? 7.762 4.923 8.579 1.00 98.06 92 GLU A C 1
ATOM 665 O O . GLU A 1 92 ? 8.900 4.901 8.106 1.00 98.06 92 GLU A O 1
ATOM 670 N N . ARG A 1 93 ? 7.145 3.813 9.008 1.00 98.12 93 ARG A N 1
ATOM 671 C CA . ARG A 1 93 ? 7.771 2.485 9.018 1.00 98.12 93 ARG A CA 1
ATOM 672 C C . ARG A 1 93 ? 8.242 2.025 7.638 1.00 98.12 93 ARG A C 1
ATOM 674 O O . ARG A 1 93 ? 9.271 1.358 7.556 1.00 98.12 93 ARG A O 1
ATOM 681 N N . VAL A 1 94 ? 7.507 2.355 6.577 1.00 98.25 94 VAL A N 1
ATOM 682 C CA . VAL A 1 94 ? 7.800 1.888 5.210 1.00 98.25 94 VAL A CA 1
ATOM 683 C C . VAL A 1 94 ? 8.296 2.989 4.275 1.00 98.25 94 VAL A C 1
ATOM 685 O O . VAL A 1 94 ? 8.781 2.679 3.193 1.00 98.25 94 VAL A O 1
ATOM 688 N N . GLU A 1 95 ? 8.235 4.259 4.681 1.00 97.44 95 GLU A N 1
ATOM 689 C CA . GLU A 1 95 ? 8.546 5.431 3.847 1.00 97.44 95 GLU A CA 1
ATOM 690 C C . GLU A 1 95 ? 9.921 5.327 3.168 1.00 97.44 95 GLU A C 1
ATOM 692 O O . GLU A 1 95 ? 10.040 5.508 1.956 1.00 97.44 95 GLU A O 1
ATOM 697 N N . ALA A 1 96 ? 10.967 5.001 3.935 1.00 98.12 96 ALA A N 1
ATOM 698 C CA . ALA A 1 96 ? 12.327 4.916 3.405 1.00 98.12 96 ALA A CA 1
ATOM 699 C C . ALA A 1 96 ? 12.475 3.779 2.384 1.00 98.12 96 ALA A C 1
ATOM 701 O O . ALA A 1 96 ? 13.037 3.987 1.311 1.00 98.12 96 ALA A O 1
ATOM 702 N N . TRP A 1 97 ? 11.921 2.599 2.678 1.00 98.50 97 TRP A N 1
ATOM 703 C CA . TRP A 1 97 ? 11.937 1.469 1.748 1.00 98.50 97 TRP A CA 1
ATOM 704 C C . TRP A 1 97 ? 11.137 1.779 0.478 1.00 98.50 97 TRP A C 1
ATOM 706 O O . TRP A 1 97 ? 11.621 1.553 -0.634 1.00 98.50 97 TRP A O 1
ATOM 716 N N . HIS A 1 98 ? 9.956 2.381 0.623 1.00 97.75 98 HIS A N 1
ATOM 717 C CA . HIS A 1 98 ? 9.123 2.762 -0.511 1.00 97.75 98 HIS A CA 1
ATOM 718 C C . HIS A 1 98 ? 9.844 3.737 -1.435 1.00 97.75 98 HIS A C 1
ATOM 720 O O . HIS A 1 98 ? 9.892 3.546 -2.655 1.00 97.75 98 HIS A O 1
ATOM 726 N N . ARG A 1 99 ? 10.442 4.776 -0.847 1.00 97.50 99 ARG A N 1
ATOM 727 C CA . ARG A 1 99 ? 11.150 5.827 -1.574 1.00 97.50 99 ARG A CA 1
ATOM 728 C C . ARG A 1 99 ? 12.423 5.324 -2.239 1.00 97.50 99 ARG A C 1
ATOM 730 O O . ARG A 1 99 ? 12.673 5.693 -3.383 1.00 97.50 99 ARG A O 1
ATOM 737 N N . ASP A 1 100 ? 13.216 4.520 -1.540 1.00 98.31 100 ASP A N 1
ATOM 738 C CA . ASP A 1 100 ? 14.577 4.196 -1.976 1.00 98.31 100 ASP A CA 1
ATOM 739 C C . ASP A 1 100 ? 14.653 2.874 -2.756 1.00 98.31 100 ASP A C 1
ATOM 741 O O . ASP A 1 100 ? 15.611 2.668 -3.502 1.00 98.31 100 ASP A O 1
ATOM 745 N N . ILE A 1 101 ? 13.641 2.003 -2.644 1.00 98.44 101 ILE A N 1
ATOM 746 C CA . ILE A 1 101 ? 13.607 0.687 -3.302 1.00 98.44 101 ILE A CA 1
ATOM 747 C C . ILE A 1 101 ? 12.432 0.576 -4.281 1.00 98.44 101 ILE A C 1
ATOM 749 O O . ILE A 1 101 ? 12.648 0.405 -5.485 1.00 98.44 101 ILE A O 1
ATOM 753 N N . VAL A 1 102 ? 11.188 0.718 -3.811 1.00 97.56 102 VAL A N 1
ATOM 754 C CA . VAL A 1 102 ? 9.993 0.480 -4.649 1.00 97.56 102 VAL A CA 1
ATOM 755 C C . VAL A 1 102 ? 9.857 1.525 -5.760 1.00 97.56 102 VAL A C 1
ATOM 757 O O . VAL A 1 102 ? 9.701 1.174 -6.936 1.00 97.56 102 VAL A O 1
ATOM 760 N N . LEU A 1 103 ? 9.945 2.817 -5.428 1.00 96.25 103 LEU A N 1
ATOM 761 C CA . LEU A 1 103 ? 9.794 3.897 -6.408 1.00 96.25 103 LEU A CA 1
ATOM 762 C C . LEU A 1 103 ? 10.871 3.866 -7.514 1.00 96.25 103 LEU A C 1
ATOM 764 O O . LEU A 1 103 ? 10.498 4.009 -8.685 1.00 96.25 103 LEU A O 1
ATOM 768 N N . PRO A 1 104 ? 12.164 3.618 -7.228 1.00 98.12 104 PRO A N 1
ATOM 769 C CA . PRO A 1 104 ? 13.183 3.446 -8.260 1.00 98.12 104 PRO A CA 1
ATOM 770 C C . PRO A 1 104 ? 12.939 2.243 -9.175 1.00 98.12 104 PRO A C 1
ATOM 772 O O . PRO A 1 104 ? 13.042 2.389 -10.397 1.00 98.12 104 PRO A O 1
ATOM 775 N N . LEU A 1 105 ? 12.543 1.082 -8.636 1.00 98.25 105 LEU A N 1
ATOM 776 C CA . LEU A 1 105 ? 12.185 -0.089 -9.455 1.00 98.25 105 LEU A CA 1
ATOM 777 C C . LEU A 1 105 ? 11.015 0.233 -10.393 1.00 98.25 105 LEU A C 1
ATOM 779 O O . LEU A 1 105 ? 11.089 -0.006 -11.606 1.00 98.25 105 LEU A O 1
ATOM 783 N N . ARG A 1 106 ? 9.980 0.890 -9.862 1.00 96.00 106 ARG A N 1
ATOM 784 C CA . ARG A 1 106 ? 8.827 1.357 -10.639 1.00 96.00 106 ARG A CA 1
ATOM 785 C C . ARG A 1 106 ? 9.227 2.349 -11.728 1.00 96.00 106 ARG A C 1
ATOM 787 O O . ARG A 1 106 ? 8.717 2.269 -12.852 1.00 96.00 106 ARG A O 1
ATOM 794 N N . ALA A 1 107 ? 10.140 3.271 -11.431 1.00 96.31 107 ALA A N 1
ATOM 795 C CA . ALA A 1 107 ? 10.654 4.236 -12.398 1.00 96.31 107 ALA A CA 1
ATOM 796 C C . ALA A 1 107 ? 11.404 3.539 -13.545 1.00 96.31 107 ALA A C 1
ATOM 798 O O . ALA A 1 107 ? 11.124 3.822 -14.715 1.00 96.31 107 ALA A O 1
ATOM 799 N N . VAL A 1 108 ? 12.280 2.577 -13.235 1.00 97.75 108 VAL A N 1
ATOM 800 C CA . VAL A 1 108 ? 12.988 1.765 -14.241 1.00 97.75 108 VAL A CA 1
ATOM 801 C C . VAL A 1 108 ? 11.994 0.984 -15.100 1.00 97.75 108 VAL A C 1
ATOM 803 O O . VAL A 1 108 ? 12.041 1.075 -16.331 1.00 97.75 108 VAL A O 1
ATOM 806 N N . ARG A 1 109 ? 11.030 0.284 -14.486 1.00 97.56 109 ARG A N 1
ATOM 807 C CA . ARG A 1 109 ? 9.990 -0.468 -15.211 1.00 97.56 109 ARG A CA 1
ATOM 808 C C . ARG A 1 109 ? 9.176 0.424 -16.151 1.00 97.56 109 ARG A C 1
ATOM 810 O O . ARG A 1 109 ? 8.859 0.013 -17.273 1.00 97.56 109 ARG A O 1
ATOM 817 N N . ARG A 1 110 ? 8.802 1.628 -15.701 1.00 95.50 110 ARG A N 1
ATOM 818 C CA . ARG A 1 110 ? 8.065 2.610 -16.514 1.00 95.50 110 ARG A CA 1
ATOM 819 C C . ARG A 1 110 ? 8.917 3.105 -17.682 1.00 95.50 110 ARG A C 1
ATOM 821 O O . ARG A 1 110 ? 8.422 3.105 -18.807 1.00 95.50 110 ARG A O 1
ATOM 828 N N . ARG A 1 111 ? 10.190 3.443 -17.450 1.00 96.75 111 ARG A N 1
ATOM 829 C CA . ARG A 1 111 ? 11.123 3.878 -18.505 1.00 96.75 111 ARG A CA 1
ATOM 830 C C . ARG A 1 111 ? 11.319 2.798 -19.565 1.00 96.75 111 ARG A C 1
ATOM 832 O O . ARG A 1 111 ? 11.117 3.079 -20.739 1.00 96.75 111 ARG A O 1
ATOM 839 N N . LEU A 1 112 ? 11.539 1.540 -19.179 1.00 97.38 112 LEU A N 1
ATOM 840 C CA . LEU A 1 112 ? 11.698 0.423 -20.127 1.00 97.38 112 LEU A CA 1
ATOM 841 C C . LEU A 1 112 ? 10.509 0.225 -21.091 1.00 97.38 112 LEU A C 1
ATOM 843 O O . LEU A 1 112 ? 10.672 -0.413 -22.127 1.00 97.38 112 LEU A O 1
ATOM 847 N N . LYS A 1 113 ? 9.320 0.775 -20.795 1.00 95.75 113 LYS A N 1
ATOM 848 C CA . LYS A 1 113 ? 8.171 0.757 -21.717 1.00 95.75 113 LYS A CA 1
ATOM 849 C C . LYS A 1 113 ? 8.353 1.696 -22.918 1.00 95.75 113 LYS A C 1
ATOM 851 O O . LYS A 1 113 ? 7.792 1.424 -23.974 1.00 95.75 113 LYS A O 1
ATOM 856 N N . THR A 1 114 ? 9.084 2.800 -22.759 1.00 95.19 114 THR A N 1
ATOM 857 C CA . THR A 1 114 ? 9.155 3.885 -23.757 1.00 95.19 114 THR A CA 1
ATOM 858 C C . THR A 1 114 ? 10.574 4.306 -24.135 1.00 95.19 114 THR A C 1
ATOM 860 O O . THR A 1 114 ? 10.731 5.042 -25.102 1.00 95.19 114 THR A O 1
ATOM 863 N N . GLY A 1 115 ? 11.603 3.897 -23.388 1.00 92.38 115 GLY A N 1
ATOM 864 C CA . GLY A 1 115 ? 12.997 4.242 -23.668 1.00 92.38 115 GLY A CA 1
ATOM 865 C C . GLY A 1 115 ? 13.847 4.515 -22.417 1.00 92.38 115 GLY A C 1
ATOM 866 O O . GLY A 1 115 ? 13.355 4.507 -21.288 1.00 92.38 115 GLY A O 1
ATOM 867 N N . PRO A 1 116 ? 15.140 4.824 -22.579 1.00 94.31 116 PRO A N 1
ATOM 868 C CA . PRO A 1 116 ? 15.819 5.166 -23.832 1.00 94.31 116 PRO A CA 1
ATOM 869 C C . PRO A 1 116 ? 16.175 3.941 -24.690 1.00 94.31 116 PRO A C 1
ATOM 871 O O . PRO A 1 116 ? 16.011 2.803 -24.251 1.00 94.31 116 PRO A O 1
ATOM 874 N N . SER A 1 117 ? 16.693 4.189 -25.902 1.00 93.94 117 SER A N 1
ATOM 875 C CA . SER A 1 117 ? 17.316 3.154 -26.741 1.00 93.94 117 SER A CA 1
ATOM 876 C C . SER A 1 117 ? 18.289 2.314 -25.896 1.00 93.94 117 SER A C 1
ATOM 878 O O . SER A 1 117 ? 19.076 2.896 -25.144 1.00 93.94 117 SER A O 1
ATOM 880 N N . PRO A 1 118 ? 18.228 0.972 -25.958 1.00 95.00 118 PRO A N 1
ATOM 881 C CA . PRO A 1 118 ? 17.561 0.167 -26.988 1.00 95.00 118 PRO A CA 1
ATOM 882 C C . PRO A 1 118 ? 16.069 -0.152 -26.745 1.00 95.00 118 PRO A C 1
ATOM 884 O O . PRO A 1 118 ? 15.484 -0.874 -27.551 1.00 95.00 118 PRO A O 1
ATOM 887 N N . ALA A 1 119 ? 15.432 0.335 -25.675 1.00 96.12 119 ALA A N 1
ATOM 888 C CA . ALA A 1 119 ? 14.006 0.095 -25.427 1.00 96.12 119 ALA A CA 1
ATOM 889 C C . ALA A 1 119 ? 13.100 0.988 -26.310 1.00 96.12 119 ALA A C 1
ATOM 891 O O . ALA A 1 119 ? 13.460 2.140 -26.565 1.00 96.12 119 ALA A O 1
ATOM 892 N N . PRO A 1 120 ? 11.906 0.515 -26.719 1.00 96.88 120 PRO A N 1
ATOM 893 C CA . PRO A 1 120 ? 11.339 -0.805 -26.443 1.00 96.88 120 PRO A CA 1
ATOM 894 C C . PRO A 1 120 ? 11.721 -1.858 -27.502 1.00 96.88 120 PRO A C 1
ATOM 896 O O . PRO A 1 120 ? 11.616 -1.638 -28.703 1.00 96.88 120 PRO A O 1
ATOM 899 N N . ASN A 1 121 ? 12.103 -3.048 -27.044 1.00 97.38 121 ASN A N 1
ATOM 900 C CA . ASN A 1 121 ? 12.278 -4.264 -27.845 1.00 97.38 121 ASN A CA 1
ATOM 901 C C . ASN A 1 121 ? 12.045 -5.523 -26.985 1.00 97.38 121 ASN A C 1
ATOM 903 O O . ASN A 1 121 ? 11.914 -5.423 -25.763 1.00 97.38 121 ASN A O 1
ATOM 907 N N . ALA A 1 122 ? 12.043 -6.712 -27.597 1.00 97.25 122 ALA A N 1
ATOM 908 C CA . ALA A 1 122 ? 11.777 -7.977 -26.902 1.00 97.25 122 ALA A CA 1
ATO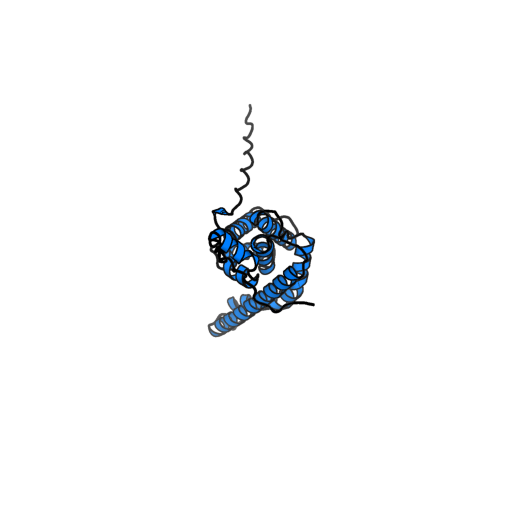M 909 C C . ALA A 1 122 ? 12.706 -8.238 -25.697 1.00 97.25 122 ALA A C 1
ATOM 911 O O . ALA A 1 122 ? 12.223 -8.578 -24.617 1.00 97.25 122 ALA A O 1
ATOM 912 N N . ALA A 1 123 ? 14.016 -8.009 -25.837 1.00 97.19 123 ALA A N 1
ATOM 913 C CA . ALA A 1 123 ? 14.979 -8.200 -24.750 1.00 97.19 123 ALA A CA 1
ATOM 914 C C . ALA A 1 123 ? 14.736 -7.215 -23.591 1.00 97.19 123 ALA A C 1
ATOM 916 O O . ALA A 1 123 ? 14.701 -7.611 -22.427 1.00 97.19 123 ALA A O 1
ATOM 917 N N . THR A 1 124 ? 14.479 -5.939 -23.895 1.00 97.69 124 THR A N 1
ATOM 918 C CA . THR A 1 124 ? 14.125 -4.938 -22.866 1.00 97.69 124 THR A CA 1
ATOM 919 C C . THR A 1 124 ? 12.750 -5.189 -22.241 1.00 97.69 124 THR A C 1
ATOM 921 O O . THR A 1 124 ? 12.529 -4.824 -21.089 1.00 97.69 124 THR A O 1
ATOM 924 N N . GLY A 1 125 ? 11.839 -5.854 -22.960 1.00 97.56 125 GLY A N 1
ATOM 925 C CA . GLY A 1 125 ? 10.553 -6.315 -22.441 1.00 97.56 125 GLY A CA 1
ATOM 926 C C . GLY A 1 125 ? 10.714 -7.437 -21.415 1.00 97.56 125 GLY A C 1
ATOM 927 O O . GLY A 1 125 ? 10.088 -7.379 -20.358 1.00 97.56 125 GLY A O 1
ATOM 928 N N . ALA A 1 126 ? 11.605 -8.399 -21.676 1.00 97.81 126 ALA A N 1
ATOM 929 C CA . ALA A 1 126 ? 11.971 -9.431 -20.705 1.00 97.81 126 ALA A CA 1
ATOM 930 C C . ALA A 1 126 ? 12.608 -8.814 -19.447 1.00 97.81 126 ALA A C 1
ATOM 932 O O . ALA A 1 126 ? 12.155 -9.094 -18.339 1.00 97.81 126 ALA A O 1
ATOM 933 N N . LEU A 1 127 ? 13.562 -7.886 -19.617 1.00 97.94 127 LEU A N 1
ATOM 934 C CA . LEU A 1 127 ? 14.149 -7.133 -18.499 1.00 97.94 127 LEU A CA 1
ATOM 935 C C . LEU A 1 127 ? 13.081 -6.372 -17.701 1.00 97.94 127 LEU A C 1
ATOM 937 O O . LEU A 1 127 ? 13.073 -6.419 -16.475 1.00 97.94 127 LEU A O 1
ATOM 941 N N . ARG A 1 128 ? 12.145 -5.700 -18.384 1.00 98.19 128 ARG A N 1
ATOM 942 C CA . ARG A 1 128 ? 11.018 -5.015 -17.738 1.00 98.19 128 ARG A CA 1
ATOM 943 C C . ARG A 1 128 ? 10.172 -5.979 -16.906 1.00 98.19 128 ARG A C 1
ATOM 945 O O . ARG A 1 128 ? 9.716 -5.586 -15.836 1.00 98.19 128 ARG A O 1
ATOM 952 N N . GLY A 1 129 ? 9.956 -7.203 -17.390 1.00 98.00 129 GLY A N 1
ATOM 953 C CA . GLY A 1 129 ? 9.282 -8.269 -16.648 1.00 98.00 129 GLY A CA 1
ATOM 954 C C . GLY A 1 129 ? 10.027 -8.639 -15.365 1.00 98.00 129 GLY A C 1
ATOM 955 O O . GLY A 1 129 ? 9.421 -8.644 -14.301 1.00 98.00 129 GLY A O 1
ATOM 956 N N . THR A 1 130 ? 11.346 -8.840 -15.435 1.00 98.44 130 THR A N 1
ATOM 957 C CA . THR A 1 130 ? 12.177 -9.099 -14.245 1.00 98.44 130 THR A CA 1
ATOM 958 C C . THR A 1 130 ? 12.121 -7.949 -13.241 1.00 98.44 130 THR A C 1
ATOM 960 O O . THR A 1 130 ? 11.909 -8.185 -12.056 1.00 98.44 130 THR A O 1
ATOM 963 N N . VAL A 1 131 ? 12.244 -6.698 -13.699 1.00 98.25 131 VAL A N 1
ATOM 964 C CA . VAL A 1 131 ? 12.125 -5.519 -12.821 1.00 98.25 131 VAL A CA 1
ATOM 965 C C . VAL A 1 131 ? 10.735 -5.445 -12.189 1.00 98.25 131 VAL A C 1
ATOM 967 O O . VAL A 1 131 ? 10.623 -5.106 -11.020 1.00 98.25 131 VAL A O 1
ATOM 970 N N . GLN A 1 132 ? 9.678 -5.797 -12.928 1.00 97.50 132 GLN A N 1
ATOM 971 C CA . GLN A 1 132 ? 8.326 -5.866 -12.376 1.00 97.50 132 GLN A CA 1
ATOM 972 C C . GLN A 1 132 ? 8.207 -6.918 -11.269 1.00 97.50 132 GLN A C 1
ATOM 974 O O . GLN A 1 132 ? 7.567 -6.645 -10.260 1.00 97.50 132 GLN A O 1
ATOM 979 N N . SER A 1 133 ? 8.812 -8.095 -11.433 1.00 97.81 133 SER A N 1
ATOM 980 C CA . SER A 1 133 ? 8.827 -9.117 -10.381 1.00 97.81 133 SER A CA 1
ATOM 981 C C . SER A 1 133 ? 9.561 -8.636 -9.129 1.00 97.81 133 SER A C 1
ATOM 983 O O . SER A 1 133 ? 9.043 -8.822 -8.035 1.00 97.81 133 SER A O 1
ATOM 985 N N . LEU A 1 134 ? 10.706 -7.964 -9.290 1.00 98.38 134 LEU A N 1
ATOM 986 C CA . LEU A 1 134 ? 11.458 -7.380 -8.172 1.00 98.38 134 LEU A CA 1
ATOM 987 C C . LEU A 1 134 ? 10.696 -6.233 -7.489 1.00 98.38 134 LEU A C 1
ATOM 989 O O . LEU A 1 134 ? 10.728 -6.126 -6.269 1.00 98.38 134 LEU A O 1
ATOM 993 N N . GLU A 1 135 ? 9.995 -5.386 -8.254 1.00 97.69 135 GLU A N 1
ATOM 994 C CA . GLU A 1 135 ? 9.111 -4.343 -7.707 1.00 97.69 135 GLU A CA 1
ATOM 995 C C . GLU A 1 135 ?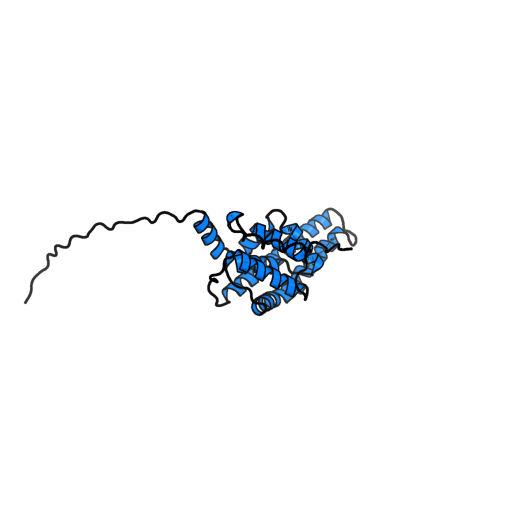 8.022 -4.966 -6.833 1.00 97.69 135 GLU A C 1
ATOM 997 O O . GLU A 1 135 ? 7.843 -4.539 -5.699 1.00 97.69 135 GLU A O 1
ATOM 1002 N N . ILE A 1 136 ? 7.347 -6.007 -7.333 1.00 96.12 136 ILE A N 1
ATOM 1003 C CA . ILE A 1 136 ? 6.302 -6.713 -6.581 1.00 96.12 136 ILE A CA 1
ATOM 1004 C C . ILE A 1 136 ? 6.892 -7.371 -5.329 1.00 96.12 136 ILE A C 1
ATOM 1006 O O . ILE A 1 136 ? 6.310 -7.266 -4.259 1.00 96.12 136 ILE A O 1
ATOM 1010 N N . GLU A 1 137 ? 8.045 -8.033 -5.424 1.00 97.94 137 GLU A N 1
ATOM 1011 C CA . GLU A 1 137 ? 8.706 -8.633 -4.259 1.00 97.94 137 GLU A CA 1
ATOM 1012 C C . GLU A 1 137 ? 9.042 -7.581 -3.191 1.00 97.94 137 GLU A C 1
ATOM 1014 O O . GLU A 1 137 ? 8.752 -7.787 -2.012 1.00 97.94 137 GLU A O 1
ATOM 1019 N N . ALA A 1 138 ? 9.559 -6.419 -3.602 1.00 98.19 138 ALA A N 1
ATOM 1020 C CA . ALA A 1 138 ? 9.825 -5.305 -2.698 1.00 98.19 138 ALA A CA 1
ATOM 1021 C C . ALA A 1 138 ? 8.543 -4.743 -2.055 1.00 98.19 138 ALA A C 1
ATOM 1023 O O . ALA A 1 138 ? 8.561 -4.407 -0.872 1.00 98.19 138 ALA A O 1
ATOM 1024 N N . GLU A 1 139 ? 7.432 -4.668 -2.794 1.00 97.44 139 GLU A N 1
ATOM 1025 C CA . GLU A 1 139 ? 6.118 -4.293 -2.251 1.00 97.44 139 GLU A CA 1
ATOM 1026 C C . GLU A 1 139 ? 5.584 -5.339 -1.257 1.00 97.44 139 GLU A C 1
ATOM 1028 O O . GLU A 1 139 ? 4.963 -4.980 -0.258 1.00 97.44 139 GLU A O 1
ATOM 1033 N N . LEU A 1 140 ? 5.824 -6.633 -1.483 1.00 97.19 140 LEU A N 1
ATOM 1034 C CA . LEU A 1 140 ? 5.397 -7.686 -0.556 1.00 97.19 140 LEU A CA 1
ATOM 1035 C C . LEU A 1 140 ? 6.171 -7.640 0.770 1.00 97.19 140 LEU A C 1
ATOM 1037 O O . LEU A 1 140 ? 5.575 -7.912 1.811 1.00 97.19 140 LEU A O 1
ATOM 1041 N N . LEU A 1 141 ? 7.452 -7.259 0.748 1.00 97.94 141 LEU A N 1
ATOM 1042 C CA . LEU A 1 141 ? 8.241 -7.030 1.965 1.00 97.94 141 LEU A CA 1
ATOM 1043 C C . LEU A 1 141 ? 7.710 -5.835 2.777 1.00 97.94 141 LEU A C 1
ATOM 1045 O O . LEU A 1 141 ? 7.658 -5.910 4.002 1.00 97.94 141 LEU A O 1
ATOM 1049 N N . GLU A 1 142 ? 7.232 -4.767 2.123 1.00 97.88 142 GLU A N 1
ATOM 1050 C CA . GLU A 1 142 ? 6.547 -3.669 2.832 1.00 97.88 142 GLU A CA 1
ATOM 1051 C C . GLU A 1 142 ? 5.291 -4.153 3.562 1.00 97.88 142 GLU A C 1
ATOM 1053 O O . GLU A 1 142 ? 5.041 -3.745 4.696 1.00 97.88 142 GLU A O 1
ATOM 1058 N N . LEU A 1 143 ? 4.492 -5.023 2.933 1.00 98.19 143 LEU A N 1
ATOM 1059 C CA . LEU A 1 143 ? 3.308 -5.594 3.580 1.00 98.19 143 LEU A CA 1
ATOM 1060 C C . LEU A 1 143 ? 3.688 -6.463 4.785 1.00 98.19 143 LEU A C 1
ATOM 1062 O O . LEU A 1 143 ? 2.983 -6.448 5.788 1.00 98.19 143 LEU A O 1
ATOM 1066 N N . GLU A 1 144 ? 4.792 -7.203 4.728 1.00 97.06 144 GLU A N 1
ATOM 1067 C CA . GLU A 1 144 ? 5.270 -7.985 5.877 1.00 97.06 144 GLU A CA 1
ATOM 1068 C C . GLU A 1 144 ? 5.694 -7.079 7.047 1.00 97.06 144 GLU A C 1
ATOM 1070 O O . GLU A 1 144 ? 5.323 -7.343 8.193 1.00 97.06 144 GLU A O 1
ATOM 1075 N N . GLU A 1 145 ? 6.370 -5.961 6.768 1.00 98.06 145 GLU A N 1
ATOM 1076 C CA . GLU A 1 145 ? 6.713 -4.959 7.788 1.00 98.06 145 GLU A CA 1
ATOM 1077 C C . GLU A 1 145 ? 5.475 -4.289 8.404 1.00 98.06 145 GLU A C 1
ATOM 1079 O O . GLU A 1 145 ? 5.419 -4.079 9.619 1.00 98.06 145 GLU A O 1
ATOM 1084 N N . LEU A 1 146 ? 4.457 -3.984 7.593 1.00 98.25 146 LEU A N 1
ATOM 1085 C CA . LEU A 1 146 ? 3.190 -3.411 8.066 1.00 98.25 146 LEU A CA 1
ATOM 1086 C C . LEU A 1 146 ? 2.379 -4.405 8.910 1.00 98.25 146 LEU A C 1
ATOM 1088 O O . LEU A 1 146 ? 1.793 -4.017 9.926 1.00 98.25 146 LEU A O 1
ATOM 1092 N N . ASP A 1 147 ? 2.363 -5.685 8.527 1.00 96.62 147 ASP A N 1
ATOM 1093 C CA . ASP A 1 147 ? 1.750 -6.765 9.310 1.00 96.62 147 ASP A CA 1
ATOM 1094 C C . ASP A 1 147 ? 2.427 -6.883 10.683 1.00 96.62 147 ASP A C 1
ATOM 1096 O O . ASP A 1 147 ? 1.757 -6.820 11.720 1.00 96.62 147 ASP A O 1
ATOM 1100 N N . ALA A 1 148 ? 3.763 -6.952 10.699 1.00 95.69 148 ALA A N 1
ATOM 1101 C CA . ALA A 1 148 ? 4.549 -7.010 11.926 1.00 95.69 148 ALA A CA 1
ATOM 1102 C C . ALA A 1 148 ? 4.291 -5.786 12.815 1.00 95.69 148 ALA A C 1
ATOM 1104 O O . ALA A 1 148 ? 4.017 -5.945 14.008 1.00 95.69 148 ALA A O 1
ATOM 1105 N N . PHE A 1 149 ? 4.298 -4.579 12.239 1.00 96.56 149 PHE A N 1
ATOM 1106 C CA . PHE A 1 149 ? 3.954 -3.345 12.947 1.00 96.56 149 PHE A CA 1
ATOM 1107 C C . PHE A 1 149 ? 2.575 -3.437 13.611 1.00 96.56 149 PHE A C 1
ATOM 1109 O O . PHE A 1 149 ? 2.470 -3.226 14.822 1.00 96.56 149 PHE A O 1
ATOM 1116 N N . ALA A 1 150 ? 1.529 -3.831 12.881 1.00 94.81 150 ALA A N 1
ATOM 1117 C CA . ALA A 1 150 ? 0.186 -3.949 13.450 1.00 94.81 150 ALA A CA 1
ATOM 1118 C C . ALA A 1 150 ? 0.095 -4.950 14.610 1.00 94.81 150 ALA A C 1
ATOM 1120 O O . ALA A 1 150 ? -0.669 -4.715 15.555 1.00 94.81 150 ALA A O 1
ATOM 1121 N N . ARG A 1 151 ? 0.885 -6.030 14.580 1.00 90.81 151 ARG A N 1
ATOM 1122 C CA . ARG A 1 151 ? 0.951 -7.018 15.672 1.00 90.81 151 ARG A CA 1
ATOM 1123 C C . ARG A 1 151 ? 1.622 -6.481 16.936 1.00 90.81 151 ARG A C 1
ATOM 1125 O O . ARG A 1 151 ? 1.318 -6.968 18.020 1.00 90.81 151 ARG A O 1
ATOM 1132 N N . THR A 1 152 ? 2.488 -5.471 16.828 1.00 93.38 152 THR A N 1
ATOM 1133 C CA . THR A 1 152 ? 3.085 -4.811 18.010 1.00 93.38 152 THR A CA 1
ATOM 1134 C C . THR A 1 152 ? 2.111 -3.897 18.745 1.00 93.38 152 THR A C 1
ATOM 1136 O O . THR A 1 152 ? 2.273 -3.638 19.937 1.00 93.38 152 THR A O 1
ATOM 1139 N N . LEU A 1 153 ? 1.093 -3.394 18.046 1.00 91.62 153 LEU A N 1
ATOM 1140 C CA . LEU A 1 153 ? 0.151 -2.447 18.615 1.00 91.62 153 LEU A CA 1
ATOM 1141 C C . LEU A 1 153 ? -0.770 -3.167 19.606 1.00 91.62 153 LEU A C 1
ATOM 1143 O O . LEU A 1 153 ? -1.580 -4.005 19.207 1.00 91.62 153 LEU A O 1
ATOM 1147 N N . ALA A 1 154 ? -0.720 -2.776 20.878 1.00 68.00 154 ALA A N 1
ATOM 1148 C CA . ALA A 1 154 ? -1.614 -3.279 21.914 1.00 68.00 154 ALA A CA 1
ATOM 1149 C C . ALA A 1 154 ? -3.031 -2.702 21.738 1.00 68.00 154 ALA A C 1
ATOM 1151 O O . ALA A 1 154 ? -3.375 -1.676 22.317 1.00 68.00 154 ALA A O 1
ATOM 1152 N N . ALA A 1 155 ? -3.864 -3.345 20.919 1.00 71.44 155 ALA A N 1
ATOM 1153 C CA . ALA A 1 155 ? -5.304 -3.108 20.939 1.00 71.44 155 ALA A CA 1
ATOM 1154 C C . ALA A 1 155 ? -6.061 -4.379 20.554 1.00 71.44 155 ALA A C 1
ATOM 1156 O O . ALA A 1 155 ? -5.748 -5.017 19.549 1.00 71.44 155 ALA A O 1
ATOM 1157 N N . GLY A 1 156 ? -7.063 -4.721 21.363 1.00 73.56 156 GLY A N 1
ATOM 1158 C CA . GLY A 1 156 ? -8.054 -5.726 21.001 1.00 73.56 156 GLY A CA 1
ATOM 1159 C C . GLY A 1 156 ? -8.983 -5.224 19.889 1.00 73.56 156 GLY A C 1
ATOM 1160 O O . GLY A 1 156 ? -8.948 -4.040 19.537 1.00 73.56 156 GLY A O 1
ATOM 1161 N N . PRO A 1 157 ? -9.822 -6.109 19.333 1.00 80.81 157 PRO A N 1
ATOM 1162 C CA . PRO A 1 157 ? -10.808 -5.717 18.336 1.00 80.81 157 PRO A CA 1
ATOM 1163 C C . PRO A 1 157 ? -11.791 -4.689 18.915 1.00 80.81 157 PRO A C 1
ATOM 1165 O O . PRO A 1 157 ? -12.241 -4.797 20.058 1.00 80.81 157 PRO A O 1
ATOM 1168 N N . SER A 1 158 ? -12.136 -3.696 18.103 1.00 83.75 158 SER A N 1
ATOM 1169 C CA . SER A 1 158 ? -13.183 -2.717 18.374 1.00 83.75 158 SER A CA 1
ATOM 1170 C C . SER A 1 158 ? -14.562 -3.389 18.349 1.00 83.75 158 SER A C 1
ATOM 1172 O O . SER A 1 158 ? -14.809 -4.274 17.520 1.00 83.75 158 SER A O 1
ATOM 1174 N N . PRO A 1 159 ? -15.502 -2.964 19.215 1.00 84.12 159 PRO A N 1
ATOM 1175 C CA . PRO A 1 159 ? -16.879 -3.449 19.174 1.00 84.12 159 PRO A CA 1
ATOM 1176 C C . PRO A 1 159 ? -17.639 -2.979 17.924 1.00 84.12 159 PRO A C 1
ATOM 1178 O O . PRO A 1 159 ? -18.698 -3.529 17.622 1.00 84.12 159 PRO A O 1
ATOM 1181 N N . ALA A 1 160 ? -17.124 -1.982 17.195 1.00 86.62 160 ALA A N 1
ATOM 1182 C CA . ALA A 1 160 ? -17.741 -1.494 15.969 1.00 86.62 160 ALA A CA 1
ATOM 1183 C C . ALA A 1 160 ? -17.772 -2.568 14.864 1.00 86.62 160 ALA A C 1
ATOM 1185 O O . ALA A 1 160 ? -17.021 -3.555 14.870 1.00 86.62 160 ALA A O 1
ATOM 1186 N N . ALA A 1 161 ? -18.673 -2.368 13.900 1.00 89.12 161 ALA A N 1
ATOM 1187 C CA . ALA A 1 161 ? -18.725 -3.196 12.705 1.00 89.12 161 ALA A CA 1
ATOM 1188 C C . ALA A 1 161 ? -17.431 -3.023 11.872 1.00 89.12 161 ALA A C 1
ATOM 1190 O O . ALA A 1 161 ? -16.856 -1.931 11.869 1.00 89.12 161 ALA A O 1
ATOM 1191 N N . PRO A 1 162 ? -16.969 -4.063 11.155 1.00 90.44 162 PRO A N 1
ATOM 1192 C CA . PRO A 1 162 ? -15.733 -3.993 10.368 1.00 90.44 162 PRO A CA 1
ATOM 1193 C C . PRO A 1 162 ? -15.768 -2.963 9.226 1.00 90.44 162 PRO A C 1
ATOM 1195 O O . PRO A 1 162 ? -14.769 -2.300 8.955 1.00 90.44 162 PRO A O 1
ATOM 1198 N N . GLU A 1 163 ? -16.916 -2.793 8.562 1.00 93.06 163 GLU A N 1
ATOM 1199 C CA . GLU A 1 163 ? -17.033 -1.909 7.394 1.00 93.06 163 GLU A CA 1
ATOM 1200 C C . GLU A 1 163 ? -16.785 -0.426 7.720 1.00 93.06 163 GLU A C 1
ATOM 1202 O O . GLU A 1 163 ? -15.930 0.171 7.058 1.00 93.06 163 GLU A O 1
ATOM 1207 N N . PRO A 1 164 ? -17.404 0.174 8.757 1.00 94.44 164 PRO A N 1
ATOM 1208 C CA . PRO A 1 164 ? -17.111 1.556 9.128 1.00 94.44 164 PRO A CA 1
ATOM 1209 C C . PRO A 1 164 ? -15.656 1.769 9.557 1.00 94.44 164 PRO A C 1
ATOM 1211 O O . PRO A 1 164 ? -15.084 2.818 9.263 1.00 94.44 164 PRO A O 1
ATOM 1214 N N . LEU A 1 165 ? -15.044 0.774 10.212 1.00 95.25 165 LEU A N 1
ATOM 1215 C CA . LEU A 1 165 ? -13.635 0.825 10.611 1.00 95.25 165 LEU A CA 1
ATOM 1216 C C . LEU A 1 165 ? -12.716 0.841 9.387 1.00 95.25 165 LEU A C 1
ATOM 1218 O O . LEU A 1 165 ? -11.850 1.707 9.284 1.00 95.25 165 LEU A O 1
ATOM 1222 N N . ALA A 1 166 ? -12.932 -0.070 8.434 1.00 95.88 166 ALA A N 1
ATOM 1223 C CA . ALA A 1 166 ? -12.161 -0.125 7.193 1.00 95.88 166 ALA A CA 1
ATOM 1224 C C . ALA A 1 166 ? -12.348 1.147 6.356 1.00 95.88 166 ALA A C 1
ATOM 1226 O O . ALA A 1 166 ? -11.376 1.708 5.853 1.00 95.88 166 ALA A O 1
ATOM 1227 N N . ARG A 1 167 ? -13.582 1.659 6.268 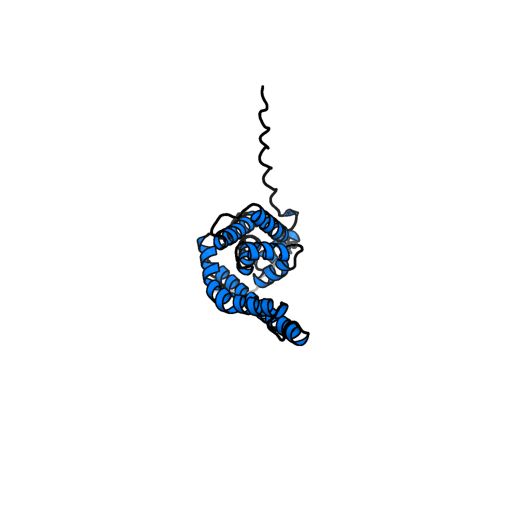1.00 97.44 167 ARG A N 1
ATOM 1228 C CA . ARG A 1 167 ? -13.880 2.926 5.591 1.00 97.44 167 ARG A CA 1
ATOM 1229 C C . ARG A 1 167 ? -13.106 4.089 6.203 1.00 97.44 167 ARG A C 1
ATOM 1231 O O . ARG A 1 167 ? -12.475 4.844 5.465 1.00 97.44 167 ARG A O 1
ATOM 1238 N N . ALA A 1 168 ? -13.175 4.245 7.525 1.00 97.44 168 ALA A N 1
ATOM 1239 C CA . ALA A 1 168 ? -12.484 5.315 8.236 1.00 97.44 168 ALA A CA 1
ATOM 1240 C C . ALA A 1 168 ? -10.963 5.205 8.058 1.00 97.44 168 ALA A C 1
ATOM 1242 O O . ALA A 1 168 ? -10.322 6.190 7.707 1.00 97.44 168 ALA A O 1
ATOM 1243 N N . ALA A 1 169 ? -10.410 3.996 8.189 1.00 97.75 169 ALA A N 1
ATOM 1244 C CA . ALA A 1 169 ? -8.985 3.736 8.015 1.00 97.75 169 ALA A CA 1
ATOM 1245 C C . ALA A 1 169 ? -8.486 4.096 6.603 1.00 97.75 169 ALA A C 1
ATOM 1247 O O . ALA A 1 169 ? -7.454 4.750 6.453 1.00 97.75 169 ALA A O 1
ATOM 1248 N N . MET A 1 170 ? -9.230 3.719 5.559 1.00 98.31 170 MET A N 1
ATOM 1249 C CA . MET A 1 170 ? -8.874 4.054 4.176 1.00 98.31 170 MET A CA 1
ATOM 1250 C C . MET A 1 170 ? -8.978 5.554 3.891 1.00 98.31 170 MET A C 1
ATOM 1252 O O . MET A 1 170 ? -8.137 6.104 3.180 1.00 98.31 170 MET A O 1
ATOM 1256 N N . LEU A 1 171 ? -9.992 6.227 4.446 1.00 98.19 171 LEU A N 1
ATOM 1257 C CA . LEU A 1 171 ? -10.120 7.683 4.343 1.00 98.19 171 LEU A CA 1
ATOM 1258 C C . LEU A 1 171 ? -8.958 8.399 5.035 1.00 98.19 171 LEU A C 1
ATOM 1260 O O . LEU A 1 171 ? -8.461 9.377 4.481 1.00 98.19 171 LEU A O 1
ATOM 1264 N N . GLU A 1 172 ? -8.512 7.900 6.188 1.00 98.12 172 GLU A N 1
ATOM 1265 C CA . GLU A 1 172 ? -7.368 8.444 6.924 1.00 98.12 172 GLU A CA 1
ATOM 1266 C C . GLU A 1 172 ? -6.083 8.349 6.094 1.00 98.12 172 GLU A C 1
ATOM 1268 O O . GLU A 1 172 ? -5.395 9.347 5.893 1.00 98.12 172 GLU A O 1
ATOM 1273 N N . VAL A 1 173 ? -5.801 7.180 5.512 1.00 98.06 173 VAL A N 1
ATOM 1274 C CA . VAL A 1 173 ? -4.611 6.982 4.668 1.00 98.06 173 VAL A CA 1
ATOM 1275 C C . VAL A 1 173 ? -4.652 7.835 3.395 1.00 98.06 173 VAL A C 1
ATOM 1277 O O . VAL A 1 173 ? -3.633 8.405 2.999 1.00 98.06 173 VAL A O 1
ATOM 1280 N N . VAL A 1 174 ? -5.818 7.975 2.756 1.00 98.00 174 VAL A N 1
ATOM 1281 C CA . VAL A 1 174 ? -5.956 8.873 1.597 1.00 98.00 174 VAL A CA 1
ATOM 1282 C C . VAL A 1 174 ? -5.777 10.335 2.007 1.00 98.00 174 VAL A C 1
ATOM 1284 O O . VAL A 1 174 ? -5.132 11.087 1.275 1.00 98.00 174 VAL A O 1
ATOM 1287 N N . ALA A 1 175 ? -6.297 10.738 3.168 1.00 97.06 175 ALA A N 1
ATOM 1288 C CA . ALA A 1 175 ? -6.147 12.101 3.662 1.00 97.06 175 ALA A CA 1
ATOM 1289 C C . ALA A 1 175 ? -4.695 12.435 4.020 1.00 97.06 175 ALA A C 1
ATOM 1291 O O . ALA A 1 175 ? -4.219 13.521 3.680 1.00 97.06 175 ALA A O 1
ATOM 1292 N N . LEU A 1 176 ? -3.987 11.484 4.634 1.00 96.25 176 LEU A N 1
ATOM 1293 C CA . LEU A 1 176 ? -2.566 11.584 4.947 1.00 96.25 176 LEU A CA 1
ATOM 1294 C C . LEU A 1 176 ? -1.729 11.773 3.674 1.00 96.25 176 LEU A C 1
ATOM 1296 O O . LEU A 1 176 ? -0.938 12.711 3.601 1.00 96.25 176 LEU A O 1
ATOM 1300 N N . ALA A 1 177 ? -1.962 10.953 2.644 1.00 96.00 177 ALA A N 1
ATOM 1301 C CA . ALA A 1 177 ? -1.249 11.060 1.369 1.00 96.00 177 ALA A CA 1
ATOM 1302 C C . ALA A 1 177 ? -1.560 12.369 0.620 1.00 96.00 177 ALA A C 1
ATOM 1304 O O . ALA A 1 177 ? -0.669 12.998 0.054 1.00 96.00 177 ALA A O 1
ATOM 1305 N N . ALA A 1 178 ? -2.825 12.800 0.619 1.00 96.19 178 ALA A N 1
ATOM 1306 C CA . ALA A 1 178 ? -3.251 13.996 -0.105 1.00 96.19 178 ALA A CA 1
ATOM 1307 C C . ALA A 1 178 ? -2.969 15.313 0.643 1.00 96.19 178 ALA A C 1
ATOM 1309 O O . ALA A 1 178 ? -3.054 16.382 0.034 1.00 96.19 178 ALA A O 1
ATOM 1310 N N . GLY A 1 179 ? -2.712 15.270 1.955 1.00 96.75 179 GLY A N 1
ATOM 1311 C CA . GLY A 1 179 ? -2.642 16.458 2.815 1.00 96.75 179 GLY A CA 1
ATOM 1312 C C . GLY A 1 179 ? -3.980 17.199 2.957 1.00 96.75 179 GLY A C 1
ATOM 1313 O O . GLY A 1 179 ? -4.010 18.371 3.332 1.00 96.75 179 GLY A O 1
ATOM 1314 N N . ARG A 1 180 ? -5.095 16.546 2.609 1.00 96.50 180 ARG A N 1
ATOM 1315 C CA . ARG A 1 180 ? -6.461 17.094 2.631 1.00 96.50 180 ARG A CA 1
ATOM 1316 C C . ARG A 1 180 ? -7.489 15.964 2.716 1.00 96.50 180 ARG A C 1
ATOM 1318 O O . ARG A 1 180 ? -7.185 14.851 2.301 1.00 96.50 180 ARG A O 1
ATOM 1325 N N . PRO A 1 181 ? -8.734 16.232 3.144 1.00 96.75 181 PRO A N 1
ATOM 1326 C CA . PRO A 1 181 ? -9.796 15.236 3.069 1.00 96.75 181 PRO A CA 1
ATOM 1327 C C . PRO A 1 181 ? -10.008 14.699 1.644 1.00 96.75 181 PRO A C 1
ATOM 1329 O O . PRO A 1 181 ? -9.884 15.443 0.662 1.00 96.75 181 PRO A O 1
ATOM 1332 N N . ALA A 1 182 ? -10.384 13.419 1.555 1.00 96.62 182 ALA A N 1
ATOM 1333 C CA . ALA A 1 182 ? -10.703 12.764 0.291 1.00 96.62 182 ALA A CA 1
ATOM 1334 C C . ALA A 1 182 ? -11.857 13.477 -0.435 1.00 96.62 182 ALA A C 1
ATOM 1336 O O . ALA A 1 182 ? -12.870 13.818 0.186 1.00 96.62 182 ALA A O 1
ATOM 1337 N N . ASP A 1 183 ? -11.733 13.677 -1.741 1.00 97.12 183 ASP A N 1
ATOM 1338 C CA . ASP A 1 183 ? -12.779 14.271 -2.570 1.00 97.12 183 ASP A CA 1
ATOM 1339 C C . ASP A 1 183 ? -13.802 13.242 -3.080 1.00 97.12 183 ASP A C 1
ATOM 1341 O O . ASP A 1 183 ? -13.797 12.074 -2.692 1.00 97.12 183 ASP A O 1
ATOM 1345 N N . GLY A 1 184 ? -14.748 13.679 -3.918 1.00 96.75 184 GLY A N 1
ATOM 1346 C CA . GLY A 1 184 ? -15.836 12.820 -4.398 1.00 96.75 184 GLY A CA 1
ATOM 1347 C C . GLY A 1 184 ? -15.361 11.603 -5.200 1.00 96.75 184 GLY A C 1
ATOM 1348 O O . GLY A 1 184 ? -15.907 10.510 -5.031 1.00 96.75 184 GLY A O 1
ATOM 1349 N N . GLN A 1 185 ? -14.327 11.765 -6.029 1.00 96.81 185 GLN A N 1
ATOM 1350 C CA . GLN A 1 185 ? -13.791 10.661 -6.824 1.00 96.81 185 GLN A CA 1
ATOM 1351 C C . GLN A 1 185 ? -13.004 9.694 -5.937 1.00 96.81 185 GLN A C 1
ATOM 1353 O O . GLN A 1 185 ? -13.220 8.488 -6.009 1.00 96.81 185 GLN A O 1
ATOM 1358 N N . GLU A 1 186 ? -12.163 10.222 -5.045 1.00 97.94 186 GLU A N 1
ATOM 1359 C CA . GLU A 1 186 ? -11.377 9.415 -4.104 1.00 97.94 186 GLU A CA 1
ATOM 1360 C C . GLU A 1 186 ? -12.291 8.595 -3.178 1.00 97.94 186 GLU A C 1
ATOM 1362 O O . GLU A 1 186 ? -12.074 7.401 -2.983 1.00 97.94 186 GLU A O 1
ATOM 1367 N N . ARG A 1 187 ? -13.386 9.188 -2.682 1.00 97.88 187 ARG A N 1
ATOM 1368 C CA . ARG A 1 187 ? -14.408 8.471 -1.896 1.00 97.88 187 ARG A CA 1
ATOM 1369 C C . ARG A 1 187 ? -15.120 7.382 -2.693 1.00 97.88 187 ARG A C 1
ATOM 1371 O O . ARG A 1 187 ? -15.451 6.346 -2.122 1.00 97.88 187 ARG A O 1
ATOM 1378 N N . SER A 1 188 ? -15.363 7.610 -3.982 1.00 97.56 188 SER A N 1
ATOM 1379 C CA . SER A 1 188 ? -15.985 6.615 -4.864 1.00 97.56 188 SER A CA 1
ATOM 1380 C C . SER A 1 188 ? -15.050 5.427 -5.104 1.00 97.56 188 SER A C 1
ATOM 1382 O O . SER A 1 188 ? -15.485 4.279 -5.042 1.00 97.56 188 SER A O 1
ATOM 1384 N N . ASP A 1 189 ? -13.756 5.692 -5.295 1.00 97.75 189 ASP A N 1
ATOM 1385 C CA . ASP A 1 189 ? -12.729 4.657 -5.432 1.00 97.75 189 ASP A CA 1
ATOM 1386 C C . ASP A 1 189 ? -12.558 3.856 -4.130 1.00 97.75 189 ASP A C 1
ATOM 1388 O O . ASP A 1 189 ? -12.535 2.625 -4.168 1.00 97.75 189 ASP A O 1
ATOM 1392 N N . ILE A 1 190 ? -12.549 4.527 -2.971 1.00 97.56 190 ILE A N 1
ATOM 1393 C CA . ILE A 1 190 ? -12.571 3.866 -1.654 1.00 97.56 190 ILE A CA 1
ATOM 1394 C C . ILE A 1 190 ? -13.824 3.001 -1.504 1.00 97.56 190 ILE A C 1
ATOM 1396 O O . ILE A 1 190 ? -13.714 1.858 -1.075 1.00 97.56 190 ILE A O 1
ATOM 1400 N N . ALA A 1 191 ? -15.009 3.505 -1.862 1.00 96.38 191 ALA A N 1
ATOM 1401 C CA . ALA A 1 191 ? -16.254 2.748 -1.744 1.00 96.38 191 ALA A CA 1
ATOM 1402 C C . ALA A 1 191 ? -16.249 1.479 -2.613 1.00 96.38 191 ALA A C 1
ATOM 1404 O O . ALA A 1 191 ? -16.738 0.442 -2.168 1.00 96.38 191 ALA A O 1
ATOM 1405 N N . LEU A 1 192 ? -15.655 1.539 -3.811 1.00 96.69 192 LEU A N 1
ATOM 1406 C CA . LEU A 1 192 ? -15.469 0.368 -4.669 1.00 96.69 192 LEU A CA 1
ATOM 1407 C C . LEU A 1 192 ? -14.573 -0.665 -3.982 1.00 96.69 192 LEU A C 1
ATOM 1409 O O . LEU A 1 192 ? -14.971 -1.820 -3.843 1.00 96.69 192 LEU A O 1
ATOM 1413 N N . ILE A 1 193 ? -13.392 -0.254 -3.520 1.00 96.56 193 ILE A N 1
ATOM 1414 C CA . ILE A 1 193 ? -12.443 -1.158 -2.857 1.00 96.56 193 ILE A CA 1
ATOM 1415 C C . ILE A 1 193 ? -13.069 -1.757 -1.592 1.00 96.56 193 ILE A C 1
ATOM 1417 O O . ILE A 1 193 ? -12.986 -2.959 -1.372 1.00 96.56 193 ILE A O 1
ATOM 1421 N N . LEU A 1 194 ? -13.769 -0.941 -0.807 1.00 94.38 194 LEU A N 1
ATOM 1422 C CA . LEU A 1 194 ? -14.454 -1.370 0.404 1.00 94.38 194 LEU A CA 1
ATOM 1423 C C . LEU A 1 194 ? -15.569 -2.379 0.115 1.00 94.38 194 LEU A C 1
ATOM 1425 O O . LEU A 1 194 ? -15.701 -3.363 0.835 1.00 94.38 194 LEU A O 1
ATOM 1429 N N . SER A 1 195 ? -16.342 -2.179 -0.957 1.00 92.12 195 SER A N 1
ATOM 1430 C CA . SER A 1 195 ? -17.356 -3.153 -1.385 1.00 92.12 195 SER A CA 1
ATOM 1431 C C . SER A 1 195 ? -16.738 -4.501 -1.749 1.00 92.12 195 SER A C 1
ATOM 1433 O O . SER A 1 195 ? -17.355 -5.540 -1.551 1.00 92.12 195 SER A O 1
ATOM 1435 N N . ALA A 1 196 ? -15.489 -4.481 -2.219 1.00 92.81 196 ALA A N 1
ATOM 1436 C CA . ALA A 1 196 ? -14.710 -5.671 -2.471 1.00 92.81 196 ALA A CA 1
ATOM 1437 C C . ALA A 1 196 ? -14.047 -6.234 -1.208 1.00 92.81 196 ALA A C 1
ATOM 1439 O O . ALA A 1 196 ? -13.446 -7.284 -1.329 1.00 92.81 196 ALA A O 1
ATOM 1440 N N . CYS A 1 197 ? -14.135 -5.632 -0.017 1.00 88.56 197 CYS A N 1
ATOM 1441 C CA . CYS A 1 197 ? -13.643 -6.247 1.228 1.00 88.56 197 CYS A CA 1
ATOM 1442 C C . CYS A 1 197 ? -14.669 -7.192 1.868 1.00 88.56 197 CYS A C 1
ATOM 1444 O O . CYS A 1 197 ? -14.283 -8.111 2.587 1.00 88.56 197 CYS A O 1
ATOM 1446 N N . PHE A 1 198 ? -15.956 -6.967 1.608 1.00 84.69 198 PHE A N 1
ATOM 1447 C CA . PHE A 1 198 ? -17.066 -7.561 2.350 1.00 84.69 198 PHE A CA 1
ATOM 1448 C C . PHE A 1 198 ? -17.970 -8.396 1.451 1.00 84.69 198 PHE A C 1
ATOM 1450 O O . PHE A 1 198 ? -18.087 -8.140 0.250 1.00 84.69 198 PHE A O 1
ATOM 1457 N N . ALA A 1 199 ? -18.656 -9.377 2.037 1.00 71.88 199 ALA A N 1
ATOM 1458 C CA . ALA A 1 199 ? -19.792 -9.982 1.355 1.00 71.88 199 ALA A CA 1
ATOM 1459 C C . ALA A 1 199 ? -20.912 -8.927 1.188 1.00 71.88 199 ALA A C 1
ATOM 1461 O O . ALA A 1 199 ? -21.042 -8.039 2.035 1.00 71.88 199 ALA A O 1
ATOM 1462 N N . PRO A 1 200 ? -21.768 -9.005 0.149 1.00 61.41 200 PRO A N 1
ATOM 1463 C CA . PRO A 1 200 ? -22.842 -8.027 -0.067 1.00 61.41 200 PRO A CA 1
ATOM 1464 C C . PRO A 1 200 ? -23.757 -7.803 1.148 1.00 61.41 200 PRO A C 1
ATOM 1466 O O . PRO A 1 200 ? -24.330 -6.730 1.301 1.00 61.41 200 PRO A O 1
ATOM 1469 N N . GLN A 1 201 ? -23.892 -8.810 2.013 1.00 52.44 201 GLN A N 1
ATOM 1470 C CA . GLN A 1 201 ? -24.717 -8.792 3.222 1.00 52.44 201 GLN A CA 1
ATOM 1471 C C . GLN A 1 201 ? -24.073 -8.047 4.406 1.00 52.44 201 GLN A C 1
ATOM 1473 O O . GLN A 1 201 ? -24.759 -7.759 5.382 1.00 52.44 201 GLN A O 1
ATOM 1478 N N . GLU A 1 202 ? -22.776 -7.749 4.336 1.00 55.03 202 GLU A N 1
ATOM 1479 C CA . GLU A 1 202 ? -21.992 -7.118 5.407 1.00 55.03 202 GLU A CA 1
ATOM 1480 C C . GLU A 1 202 ? -21.754 -5.617 5.170 1.00 55.03 202 GLU A C 1
ATOM 1482 O O . GLU A 1 202 ? -21.238 -4.924 6.049 1.00 55.03 202 GLU A O 1
ATOM 1487 N N . LEU A 1 203 ? -22.145 -5.089 4.003 1.00 59.50 203 LEU A N 1
ATOM 1488 C CA . LEU A 1 203 ? -22.096 -3.653 3.744 1.00 59.50 203 LEU A CA 1
ATOM 1489 C C . LEU A 1 203 ? -23.154 -2.919 4.576 1.00 59.50 203 LEU A C 1
ATOM 1491 O O . LEU A 1 203 ? -24.350 -3.200 4.488 1.00 59.50 203 LEU A O 1
ATOM 1495 N N . SER A 1 204 ? -22.707 -1.916 5.334 1.00 57.34 204 SER A N 1
ATOM 1496 C CA . SER A 1 204 ? -23.605 -0.963 5.985 1.00 57.34 204 SER A CA 1
ATOM 1497 C C . SER A 1 204 ? -24.483 -0.270 4.931 1.00 57.34 204 SER A C 1
ATOM 1499 O O . SER A 1 204 ? -23.973 0.089 3.860 1.00 57.34 204 SER A O 1
ATOM 1501 N N . PRO A 1 205 ? -25.793 -0.072 5.185 1.00 51.62 205 PRO A N 1
ATOM 1502 C CA . PRO A 1 205 ? -26.653 0.632 4.246 1.00 51.62 205 PRO A CA 1
ATOM 1503 C C . PRO A 1 205 ? -26.084 2.025 3.977 1.00 51.62 205 PRO A C 1
ATOM 1505 O O . PRO A 1 205 ? -25.688 2.739 4.901 1.00 51.62 205 PRO A O 1
ATOM 1508 N N . ALA A 1 206 ? -26.033 2.406 2.697 1.00 45.12 206 ALA A N 1
ATOM 1509 C CA . ALA A 1 206 ? -25.587 3.733 2.303 1.00 45.12 206 ALA A CA 1
ATOM 1510 C C . ALA A 1 206 ? -26.369 4.791 3.105 1.00 45.12 206 ALA A C 1
ATOM 1512 O O . ALA A 1 206 ? -27.590 4.652 3.249 1.00 45.12 206 ALA A O 1
ATOM 1513 N N . PRO A 1 207 ? -25.703 5.836 3.634 1.00 46.19 207 PRO A N 1
ATOM 1514 C CA . PRO A 1 207 ? -26.413 6.910 4.309 1.00 46.19 207 PRO A CA 1
ATOM 1515 C C . PRO A 1 207 ? -27.477 7.465 3.351 1.00 46.19 207 PRO A C 1
ATOM 1517 O O . PRO A 1 207 ? -27.196 7.604 2.154 1.00 46.19 207 PRO A O 1
ATOM 1520 N N . PRO A 1 208 ? -28.701 7.743 3.837 1.00 39.12 208 PRO A N 1
ATOM 1521 C CA . PRO A 1 208 ? -29.767 8.239 2.982 1.00 39.12 208 PRO A CA 1
ATOM 1522 C C . PRO A 1 208 ? -29.281 9.493 2.258 1.00 39.12 208 PRO A C 1
ATOM 1524 O O . PRO A 1 208 ? -28.659 10.367 2.868 1.00 39.12 208 PRO A O 1
ATOM 1527 N N . ALA A 1 209 ? -29.536 9.556 0.949 1.00 38.72 209 ALA A N 1
ATOM 1528 C CA . ALA A 1 209 ? -29.197 10.719 0.145 1.00 38.72 209 ALA A CA 1
ATOM 1529 C C . ALA A 1 209 ? -29.748 11.973 0.835 1.00 38.72 209 ALA A C 1
ATOM 1531 O O . ALA A 1 209 ? -30.928 12.014 1.196 1.00 38.72 209 ALA A O 1
ATOM 1532 N N . ALA A 1 210 ? -28.885 12.970 1.051 1.00 45.53 210 ALA A N 1
ATOM 1533 C CA . ALA A 1 210 ? -29.303 14.242 1.620 1.00 45.53 210 ALA A CA 1
ATOM 1534 C C . ALA A 1 210 ? -30.492 14.779 0.802 1.00 45.53 210 ALA A C 1
ATOM 1536 O O . ALA A 1 210 ? -30.449 14.700 -0.433 1.00 45.53 210 ALA A O 1
ATOM 1537 N N . PRO A 1 211 ? -31.558 15.280 1.453 1.00 44.94 211 PRO A N 1
ATOM 1538 C CA . PRO A 1 211 ? -32.734 15.755 0.744 1.00 44.94 211 PRO A CA 1
ATOM 1539 C C . PRO A 1 211 ? -32.305 16.823 -0.259 1.00 44.94 211 PRO A C 1
ATOM 1541 O O . PRO A 1 211 ? -31.686 17.823 0.105 1.00 44.94 211 PRO A O 1
ATOM 1544 N N . GLN A 1 212 ? -32.605 16.578 -1.534 1.00 41.03 212 GLN A N 1
ATOM 1545 C CA . GLN A 1 212 ? -32.365 17.547 -2.591 1.00 41.03 212 GLN A CA 1
ATOM 1546 C C . GLN A 1 212 ? -33.174 18.799 -2.249 1.00 41.03 212 GLN A C 1
ATOM 1548 O O . GLN A 1 212 ? -34.400 18.749 -2.144 1.00 41.03 212 GLN A O 1
ATOM 1553 N N . SER A 1 213 ? -32.483 19.914 -2.016 1.00 47.22 213 SER A N 1
ATOM 1554 C CA . SER A 1 213 ? -33.124 21.206 -1.817 1.00 47.22 213 SER A CA 1
ATOM 1555 C C . SER A 1 213 ? -33.847 21.578 -3.107 1.00 47.22 213 SER A C 1
ATOM 1557 O O . SER A 1 213 ? -33.212 21.948 -4.096 1.00 47.22 213 SER A O 1
ATOM 1559 N N . VAL A 1 214 ? -35.171 21.445 -3.100 1.00 49.66 214 VAL A N 1
ATOM 1560 C CA . VAL A 1 214 ? -36.037 21.949 -4.165 1.00 49.66 214 VAL A CA 1
ATOM 1561 C C . VAL A 1 214 ? -35.800 23.461 -4.267 1.00 49.66 214 VAL A C 1
ATOM 1563 O O . VAL A 1 214 ? -35.931 24.150 -3.248 1.00 49.66 214 VAL A O 1
ATOM 1566 N N . PRO A 1 215 ? -35.426 24.004 -5.439 1.00 41.34 215 PRO A N 1
ATOM 1567 C CA . PRO A 1 215 ? -35.313 25.443 -5.612 1.00 41.34 215 PRO A CA 1
ATOM 1568 C C . PRO A 1 215 ? -36.671 26.081 -5.315 1.00 41.34 215 PRO A C 1
ATOM 1570 O O . PRO A 1 215 ? -37.682 25.699 -5.903 1.00 41.34 215 PRO A O 1
ATOM 1573 N N . ARG A 1 216 ? -36.708 27.048 -4.392 1.00 45.19 216 ARG A N 1
ATOM 1574 C CA . ARG A 1 216 ? -37.855 27.952 -4.263 1.00 45.19 216 ARG A CA 1
ATOM 1575 C C . ARG A 1 216 ? -37.902 28.830 -5.513 1.00 45.19 216 ARG A C 1
ATOM 1577 O O . ARG A 1 216 ? -37.339 29.919 -5.523 1.00 45.19 216 ARG A O 1
ATOM 1584 N N . GLU A 1 217 ? -38.557 28.354 -6.563 1.00 52.56 217 GLU A N 1
ATOM 1585 C CA . GLU A 1 217 ? -39.152 29.251 -7.546 1.00 52.56 217 GLU A CA 1
ATOM 1586 C C . GLU A 1 217 ? -40.361 29.910 -6.882 1.00 52.56 217 GLU A C 1
ATOM 1588 O O . GLU A 1 217 ? -41.333 29.252 -6.504 1.00 52.56 217 GLU A O 1
ATOM 1593 N N . THR A 1 218 ? -40.293 31.217 -6.659 1.00 45.72 218 THR A N 1
ATOM 1594 C CA . THR A 1 218 ? -41.479 32.020 -6.361 1.00 45.72 218 THR A CA 1
ATOM 1595 C C . THR A 1 218 ? -41.253 33.423 -6.907 1.00 45.72 218 THR A C 1
ATOM 1597 O O . THR A 1 218 ? -40.332 34.100 -6.462 1.00 45.72 218 THR A O 1
ATOM 1600 N N . LEU A 1 219 ? -42.061 33.736 -7.927 1.00 39.97 219 LEU A N 1
ATOM 1601 C CA . LEU A 1 219 ? -42.753 35.002 -8.220 1.00 39.97 219 LEU A CA 1
ATOM 1602 C C . LEU A 1 219 ? -42.087 36.312 -7.779 1.00 39.97 219 LEU A C 1
ATOM 1604 O O . LEU A 1 219 ? -41.967 36.534 -6.555 1.00 39.97 219 LEU A O 1
#

Sequence (219 aa):
MPCSMCGNGASPPGLCATLPPPPQAAAEAMRMNDQPLKAFALDLYGRAGVAPACLRLQEKTALNVNLLLFSAWFGAGLRRELSPQIAAAAQERVEAWHRDIVLPLRAVRRRLKTGPSPAPNAATGALRGTVQSLEIEAELLELEELDAFARTLAAGPSPAAPEPLARAAMLEVVALAAGRPADGQERSDIALILSACFAPQELSPAPPAAPQSVPRETL

Radius of gyration: 25.54 Å; Cα contacts (8 Å, |Δi|>4): 226; chains: 1; bounding box: 60×87×90 Å

Secondary structure (DSSP, 8-state):
---------PPPP-----PPPPPHHHHHHHHHTT--HHHHHHHHHHSTTHHHHHHHHHHHH---HHHHHHHHHHHHTS-----HHHHHHHHHHHHHHIIIIIHHHHHHHHHTTT-STT-SSHHHHHHHHHHHHHHHHHHHHHHHHHHHHHHHS--PPPSS-HHHHHHHHHHHHHHHHHTS---HHHHHHHHHHHHTTS-TTTSPPPPPPPPP-------

Nearest PDB structures (foldseek):
  7b8q-assembly1_A  TM=3.379E-01  e=6.361E+00  Acinetobacter baumannii AYE

Mean predicted aligned error: 11.47 Å

Solvent-accessible surface area (backbone atoms only — not comparable to full-atom values): 12629 Å² total; per-residue (Å²): 136,86,87,83,89,81,86,87,77,88,80,78,84,80,80,81,75,76,72,75,78,70,57,68,71,58,49,50,56,58,50,39,53,73,54,54,50,57,62,52,42,56,56,45,48,69,39,88,66,23,49,64,31,50,49,54,47,25,74,74,36,71,39,59,59,65,57,43,43,47,22,36,38,38,3,52,27,52,24,29,80,56,46,74,68,54,49,50,52,56,45,62,74,40,45,65,55,43,60,71,48,35,48,51,34,50,50,51,34,56,33,35,68,73,28,65,85,82,28,64,41,73,69,42,48,52,50,29,49,54,37,46,52,53,28,50,52,52,51,52,51,48,34,51,54,50,42,54,52,59,71,70,53,94,68,74,64,47,93,64,64,32,54,66,27,15,53,52,15,34,48,48,48,47,17,65,47,53,75,41,81,65,49,75,66,54,49,51,36,49,50,54,42,52,57,62,74,46,59,88,88,61,58,73,79,75,76,77,76,75,79,77,79,75,77,85,82,73,135

pLDDT: mean 82.67, std 22.4, range [32.44, 98.5]